Protein AF-T1J8W1-F1 (afdb_monomer)

Mean predicted aligned error: 16.43 Å

Structure (mmCIF, N/CA/C/O backbone):
data_AF-T1J8W1-F1
#
_entry.id   AF-T1J8W1-F1
#
loop_
_atom_site.group_PDB
_atom_site.id
_atom_site.type_symbol
_atom_site.label_atom_id
_atom_site.label_alt_id
_atom_site.label_comp_id
_atom_site.label_asym_id
_atom_site.label_entity_id
_atom_site.label_seq_id
_atom_site.pdbx_PDB_ins_code
_atom_site.Cartn_x
_atom_site.Cartn_y
_atom_site.Cartn_z
_atom_site.occupancy
_atom_site.B_iso_or_equiv
_atom_site.auth_seq_id
_atom_site.auth_comp_id
_atom_site.auth_asym_id
_atom_site.auth_atom_id
_atom_site.pdbx_PDB_model_num
ATOM 1 N N . MET A 1 1 ? 3.876 -59.410 18.530 1.00 36.66 1 MET A N 1
ATOM 2 C CA . MET A 1 1 ? 4.999 -59.334 19.492 1.00 36.66 1 MET A CA 1
ATOM 3 C C . MET A 1 1 ? 6.016 -58.331 18.974 1.00 36.66 1 MET A C 1
ATOM 5 O O . MET A 1 1 ? 6.408 -58.481 17.827 1.00 36.66 1 MET A O 1
ATOM 9 N N . ARG A 1 2 ? 6.456 -57.409 19.851 1.00 29.97 2 ARG A N 1
ATOM 10 C CA . ARG A 1 2 ? 7.538 -56.406 19.689 1.00 29.97 2 ARG A CA 1
ATOM 11 C C . ARG A 1 2 ? 7.189 -55.200 18.799 1.00 29.97 2 ARG A C 1
ATOM 13 O O . ARG A 1 2 ? 6.703 -55.395 17.701 1.00 29.97 2 ARG A O 1
ATOM 20 N N . ASN A 1 3 ? 7.424 -53.940 19.165 1.00 28.94 3 ASN A N 1
ATOM 21 C CA . ASN A 1 3 ? 7.905 -53.303 20.395 1.00 28.94 3 ASN A CA 1
ATOM 22 C C . ASN A 1 3 ? 7.437 -51.835 20.348 1.00 28.94 3 ASN A C 1
ATOM 24 O O . ASN A 1 3 ? 7.707 -51.140 19.373 1.00 28.94 3 ASN A O 1
ATOM 28 N N . LEU A 1 4 ? 6.759 -51.375 21.400 1.00 29.80 4 LEU A N 1
ATOM 29 C CA . LEU A 1 4 ? 6.486 -49.961 21.664 1.00 29.80 4 LEU A CA 1
ATOM 30 C C . LEU A 1 4 ? 7.772 -49.322 22.203 1.00 29.80 4 LEU A C 1
ATOM 32 O O . LEU A 1 4 ? 8.232 -49.702 23.280 1.00 29.80 4 LEU A O 1
ATOM 36 N N . VAL A 1 5 ? 8.356 -48.372 21.471 1.00 34.69 5 VAL A N 1
ATOM 37 C CA . VAL A 1 5 ? 9.423 -47.514 22.003 1.00 34.69 5 VAL A CA 1
ATOM 38 C C . VAL A 1 5 ? 8.775 -46.253 22.556 1.00 34.69 5 VAL A C 1
ATOM 40 O O . VAL A 1 5 ? 8.180 -45.454 21.841 1.00 34.69 5 VAL A O 1
ATOM 43 N N . ASN A 1 6 ? 8.866 -46.156 23.874 1.00 28.55 6 ASN A N 1
ATOM 44 C CA . ASN A 1 6 ? 8.327 -45.130 24.742 1.00 28.55 6 ASN A CA 1
ATOM 45 C C . ASN A 1 6 ? 9.389 -44.024 24.882 1.00 28.55 6 ASN A C 1
ATOM 47 O O . ASN A 1 6 ? 10.408 -44.248 25.537 1.00 28.55 6 ASN A O 1
ATOM 51 N N . THR A 1 7 ? 9.198 -42.856 24.266 1.00 33.53 7 THR A N 1
ATOM 52 C CA . THR A 1 7 ? 10.065 -41.685 24.480 1.00 33.53 7 THR A CA 1
ATOM 53 C C . THR A 1 7 ? 9.316 -40.633 25.295 1.00 33.53 7 THR A C 1
ATOM 55 O O . THR A 1 7 ? 8.312 -40.065 24.875 1.00 33.53 7 THR A O 1
ATOM 58 N N . LYS A 1 8 ? 9.797 -40.422 26.525 1.00 32.38 8 LYS A N 1
ATOM 59 C CA . LYS A 1 8 ? 9.297 -39.424 27.478 1.00 32.38 8 LYS A CA 1
ATOM 60 C C . LYS A 1 8 ? 9.484 -37.998 26.926 1.00 32.38 8 LYS A C 1
ATOM 62 O O . LYS A 1 8 ? 10.511 -37.742 26.298 1.00 32.38 8 LYS A O 1
ATOM 67 N N . PRO A 1 9 ? 8.582 -37.048 27.225 1.00 28.83 9 PRO A N 1
ATOM 68 C CA . PRO A 1 9 ? 8.818 -35.639 26.932 1.00 28.83 9 PRO A CA 1
ATOM 69 C C . PRO A 1 9 ? 9.901 -35.083 27.870 1.00 28.83 9 PRO A C 1
ATOM 71 O O . PRO A 1 9 ? 9.830 -35.237 29.091 1.00 28.83 9 PRO A O 1
ATOM 74 N N . HIS A 1 10 ? 10.921 -34.450 27.290 1.00 31.55 10 HIS A N 1
ATOM 75 C CA . HIS A 1 10 ? 11.951 -33.727 28.031 1.00 31.55 10 HIS A CA 1
ATOM 76 C C . HIS A 1 10 ? 11.330 -32.526 28.756 1.00 31.55 10 HIS A C 1
ATOM 78 O O . HIS A 1 10 ? 10.791 -31.617 28.130 1.00 31.55 10 HIS A O 1
ATOM 84 N N . ALA A 1 11 ? 11.424 -32.531 30.086 1.00 27.17 11 ALA A N 1
ATOM 85 C CA . ALA A 1 11 ? 11.094 -31.392 30.929 1.00 27.17 11 ALA A CA 1
ATOM 86 C C . ALA A 1 11 ? 12.095 -30.253 30.678 1.00 27.17 11 ALA A C 1
ATOM 88 O O . ALA A 1 11 ? 13.308 -30.444 30.787 1.00 27.17 11 ALA A O 1
ATOM 89 N N . PHE A 1 12 ? 11.581 -29.073 30.335 1.00 27.77 12 PHE A N 1
ATOM 90 C CA . PHE A 1 12 ? 12.369 -27.856 30.179 1.00 27.77 12 PHE A CA 1
ATOM 91 C C . PHE A 1 12 ? 12.666 -27.283 31.572 1.00 27.77 12 PHE A C 1
ATOM 93 O O . PHE A 1 12 ? 11.750 -26.930 32.312 1.00 27.77 12 PHE A O 1
ATOM 100 N N . VAL A 1 13 ? 13.943 -27.229 31.949 1.00 28.66 13 VAL A N 1
ATOM 101 C CA . VAL A 1 13 ? 14.412 -26.609 33.198 1.00 28.66 13 VAL A CA 1
ATOM 102 C C . VAL A 1 13 ? 14.777 -25.151 32.889 1.00 28.66 13 VAL A C 1
ATOM 104 O O . VAL A 1 13 ? 15.629 -24.941 32.021 1.00 28.66 13 VAL A O 1
ATOM 107 N N . PRO A 1 14 ? 14.193 -24.133 33.549 1.00 26.59 14 PRO A N 1
ATOM 108 C CA . PRO A 1 14 ? 14.573 -22.744 33.309 1.00 26.59 14 PRO A CA 1
ATOM 109 C C . PRO A 1 14 ? 15.970 -22.485 33.885 1.00 26.59 14 PRO A C 1
ATOM 111 O O . PRO A 1 14 ? 16.196 -22.677 35.080 1.00 26.59 14 PRO A O 1
ATOM 114 N N . ARG A 1 15 ? 16.919 -22.046 33.049 1.00 28.42 15 ARG A N 1
ATOM 115 C CA . ARG A 1 15 ? 18.191 -21.486 33.526 1.00 28.42 15 ARG A CA 1
ATOM 116 C C . ARG A 1 15 ? 17.991 -20.013 33.878 1.00 28.42 15 ARG A C 1
ATOM 118 O O . ARG A 1 15 ? 17.443 -19.243 33.098 1.00 28.42 15 ARG A O 1
ATOM 125 N N . THR A 1 16 ? 18.435 -19.676 35.079 1.00 25.89 16 THR A N 1
ATOM 126 C CA . THR A 1 16 ? 18.443 -18.362 35.723 1.00 25.89 16 THR A CA 1
ATOM 127 C C . THR A 1 16 ? 19.166 -17.296 34.896 1.00 25.89 16 THR A C 1
ATOM 129 O O . THR A 1 16 ? 20.281 -17.523 34.430 1.00 25.89 16 THR A O 1
ATOM 132 N N . LEU A 1 17 ? 18.523 -16.132 34.766 1.00 26.19 17 LEU A N 1
ATOM 133 C CA . LEU A 1 17 ? 19.050 -14.899 34.178 1.00 26.19 17 LEU A CA 1
ATOM 134 C C . LEU A 1 17 ? 20.150 -14.300 35.066 1.00 26.19 17 LEU A C 1
ATOM 136 O O . LEU A 1 17 ? 19.966 -14.179 36.277 1.00 26.19 17 LEU A O 1
ATOM 140 N N . THR A 1 18 ? 21.251 -13.858 34.459 1.00 25.80 18 THR A N 1
ATOM 141 C CA . THR A 1 18 ? 22.166 -12.873 35.057 1.00 25.80 18 THR A CA 1
ATOM 142 C C . THR A 1 18 ? 22.135 -11.589 34.221 1.00 25.80 18 THR A C 1
ATOM 144 O O . THR A 1 18 ? 22.161 -11.697 32.992 1.00 25.80 18 THR A O 1
ATOM 147 N N . PRO A 1 19 ? 22.061 -10.395 34.840 1.00 30.03 19 PRO A N 1
ATOM 148 C CA . PRO A 1 19 ? 21.800 -9.143 34.142 1.00 30.03 19 PRO A CA 1
ATOM 149 C C . PRO A 1 19 ? 23.095 -8.374 33.887 1.00 30.03 19 PRO A C 1
ATOM 151 O O . PRO A 1 19 ? 23.735 -7.956 34.843 1.00 30.03 19 PRO A O 1
ATOM 154 N N . GLU A 1 20 ? 23.439 -8.089 32.631 1.00 26.89 20 GLU A N 1
ATOM 155 C CA . GLU A 1 20 ? 24.350 -6.978 32.333 1.00 26.89 20 GLU A CA 1
ATOM 156 C C . GLU A 1 20 ? 23.841 -6.173 31.132 1.00 26.89 20 GLU A C 1
ATOM 158 O O . GLU A 1 20 ? 23.949 -6.558 29.971 1.00 26.89 20 GLU A O 1
ATOM 163 N N . HIS A 1 21 ? 23.235 -5.036 31.476 1.00 28.97 21 HIS A N 1
ATOM 164 C CA . HIS A 1 21 ? 22.908 -3.920 30.600 1.00 28.97 21 HIS A CA 1
ATOM 165 C C . HIS A 1 21 ? 24.171 -3.323 29.964 1.00 28.97 21 HIS A C 1
ATOM 167 O O . HIS A 1 21 ? 25.137 -3.037 30.672 1.00 28.97 21 HIS A O 1
ATOM 173 N N . LYS A 1 22 ? 24.074 -2.936 28.686 1.00 26.78 22 LYS A N 1
ATOM 174 C CA . LYS A 1 22 ? 24.192 -1.520 28.293 1.00 26.78 22 LYS A CA 1
ATOM 175 C C . LYS A 1 22 ? 23.641 -1.280 26.885 1.00 26.78 22 LYS A C 1
ATOM 177 O O . LYS A 1 22 ? 24.090 -1.851 25.901 1.00 26.78 22 LYS A O 1
ATOM 182 N N . THR A 1 23 ? 22.633 -0.423 26.888 1.00 28.72 23 THR A N 1
ATOM 183 C CA . THR A 1 23 ? 21.843 0.187 25.821 1.00 28.72 23 THR A CA 1
ATOM 184 C C . THR A 1 23 ? 22.668 1.113 24.931 1.00 28.72 23 THR A C 1
ATOM 186 O O . THR A 1 23 ? 23.507 1.853 25.445 1.00 28.72 23 THR A O 1
ATOM 189 N N . PHE A 1 24 ? 22.349 1.152 23.638 1.00 27.45 24 PHE A N 1
ATOM 190 C CA . PHE A 1 24 ? 22.514 2.339 22.797 1.00 27.45 24 PHE A CA 1
ATOM 191 C C . PHE A 1 24 ? 21.341 2.389 21.812 1.00 27.45 24 PHE A C 1
ATOM 193 O O . PHE A 1 24 ? 21.288 1.613 20.861 1.00 27.45 24 PHE A O 1
ATOM 200 N N . ASP A 1 25 ? 20.387 3.266 22.125 1.00 29.77 25 ASP A N 1
ATOM 201 C CA . ASP A 1 25 ? 19.218 3.607 21.318 1.00 29.77 25 ASP A CA 1
ATOM 202 C C . ASP A 1 25 ? 19.601 4.557 20.181 1.00 29.77 25 ASP A C 1
ATOM 204 O O . ASP A 1 25 ? 20.289 5.555 20.411 1.00 29.77 25 ASP A O 1
ATOM 208 N N . SER A 1 26 ? 19.074 4.282 18.987 1.00 27.48 26 SER A N 1
ATOM 209 C CA . SER A 1 26 ? 18.548 5.312 18.082 1.00 27.48 26 SER A CA 1
ATOM 210 C C . SER A 1 26 ? 17.730 4.659 16.962 1.00 27.48 26 SER A C 1
ATOM 212 O O . SER A 1 26 ? 18.279 4.274 15.931 1.00 27.48 26 SER A O 1
ATOM 214 N N . ASP A 1 27 ? 16.443 4.442 17.227 1.00 28.48 27 ASP A N 1
ATOM 215 C CA . ASP A 1 27 ? 15.318 4.975 16.443 1.00 28.48 27 ASP A CA 1
ATOM 216 C C . ASP A 1 27 ? 14.014 4.448 17.074 1.00 28.48 27 ASP A C 1
ATOM 218 O O . ASP A 1 27 ? 13.716 3.254 17.052 1.00 28.48 27 ASP A O 1
ATOM 222 N N . ASP A 1 28 ? 13.287 5.369 17.711 1.00 35.91 28 ASP A N 1
ATOM 223 C CA . ASP A 1 28 ? 12.087 5.171 18.527 1.00 35.91 28 ASP A CA 1
ATOM 224 C C . ASP A 1 28 ? 10.898 4.580 17.736 1.00 35.91 28 ASP A C 1
ATOM 226 O O . ASP A 1 28 ? 9.990 5.296 17.308 1.00 35.91 28 ASP A O 1
ATOM 230 N N . GLU A 1 29 ? 10.846 3.257 17.593 1.00 39.75 29 GLU A N 1
ATOM 231 C CA . GLU A 1 29 ? 9.569 2.539 17.568 1.00 39.75 29 GLU A CA 1
ATOM 232 C C . GLU A 1 29 ? 9.338 1.977 18.973 1.00 39.75 29 GLU A C 1
ATOM 234 O O . GLU A 1 29 ? 10.030 1.056 19.410 1.00 39.75 29 GLU A O 1
ATOM 239 N N . GLU A 1 30 ? 8.389 2.584 19.698 1.00 42.81 30 GLU A N 1
ATOM 240 C CA . GLU A 1 30 ? 7.902 2.127 21.003 1.00 42.81 30 GLU A CA 1
ATOM 241 C C . GLU A 1 30 ? 7.808 0.589 20.991 1.00 42.81 30 GLU A C 1
ATOM 243 O O . GLU A 1 30 ? 7.299 0.012 20.031 1.00 42.81 30 GLU A O 1
ATOM 248 N N . GLN A 1 31 ? 8.321 -0.099 22.017 1.00 49.62 31 GLN A N 1
ATOM 249 C CA . GLN A 1 31 ? 8.143 -1.546 22.209 1.00 49.62 31 GLN A CA 1
ATOM 250 C C . GLN A 1 31 ? 6.941 -1.790 23.137 1.00 49.62 31 GLN A C 1
ATOM 252 O O . GLN A 1 31 ? 6.715 -1.038 24.085 1.00 49.62 31 GLN A O 1
ATOM 257 N N . GLU A 1 32 ? 6.104 -2.792 22.826 1.00 58.56 32 GLU A N 1
ATOM 258 C CA . GLU A 1 32 ? 4.903 -3.103 23.616 1.00 58.56 32 GLU A CA 1
ATOM 259 C C . GLU A 1 32 ? 5.338 -3.558 25.020 1.00 58.56 32 GLU A C 1
ATOM 261 O O . GLU A 1 32 ? 5.939 -4.622 25.162 1.00 58.56 32 GLU A O 1
ATOM 266 N N . ASP A 1 33 ? 5.004 -2.788 26.057 1.00 66.12 33 ASP A N 1
ATOM 267 C CA . ASP A 1 33 ? 5.295 -3.169 27.439 1.00 66.12 33 ASP A CA 1
ATOM 268 C C . ASP A 1 33 ? 4.521 -4.443 27.833 1.00 66.12 33 ASP A C 1
ATOM 270 O O . ASP A 1 33 ? 3.283 -4.478 27.861 1.00 66.12 33 ASP A O 1
ATOM 274 N N . GLN A 1 34 ? 5.270 -5.509 28.125 1.00 70.31 34 GLN A N 1
ATOM 275 C CA . GLN A 1 34 ? 4.737 -6.819 28.492 1.00 70.31 34 GLN A CA 1
ATOM 276 C C . GLN A 1 34 ? 3.976 -6.785 29.825 1.00 70.31 34 GLN A C 1
ATOM 278 O O . GLN A 1 34 ? 3.026 -7.551 29.996 1.00 70.31 34 GLN A O 1
ATOM 283 N N . GLU A 1 35 ? 4.329 -5.877 30.737 1.00 72.88 35 GLU A N 1
ATOM 284 C CA . GLU A 1 35 ? 3.691 -5.756 32.055 1.00 72.88 35 GLU A CA 1
ATOM 285 C C . GLU A 1 35 ? 2.253 -5.230 31.956 1.00 72.88 35 GLU A C 1
ATOM 287 O O . GLU A 1 35 ? 1.386 -5.548 32.776 1.00 72.88 35 GLU A O 1
ATOM 292 N N . SER A 1 36 ? 1.952 -4.503 30.880 1.00 77.81 36 SER A N 1
ATOM 293 C CA . SER A 1 36 ? 0.629 -3.945 30.619 1.00 77.81 36 SER A CA 1
ATOM 294 C C . SER A 1 36 ? -0.417 -4.989 30.159 1.00 77.81 36 SER A C 1
ATOM 296 O O . SER A 1 36 ? -1.598 -4.657 29.998 1.00 77.81 36 SER A O 1
ATOM 298 N N . TYR A 1 37 ? -0.028 -6.252 29.942 1.00 82.44 37 TYR A N 1
ATOM 299 C CA . TYR A 1 37 ? -0.915 -7.371 29.580 1.00 82.44 37 TYR A CA 1
ATOM 300 C C . TYR A 1 37 ? -1.367 -8.190 30.797 1.00 82.44 37 TYR A C 1
ATOM 302 O O . TYR A 1 37 ? -1.221 -9.411 30.841 1.00 82.44 37 TYR A O 1
ATOM 310 N N . CYS A 1 38 ? -1.955 -7.528 31.780 1.00 86.50 38 CYS A N 1
ATOM 311 C CA . CYS A 1 38 ? -2.452 -8.152 33.002 1.00 86.50 38 CYS A CA 1
ATOM 312 C C . CYS A 1 38 ? -3.968 -7.968 33.153 1.00 86.50 38 CYS A C 1
ATOM 314 O O . CYS A 1 38 ? -4.622 -7.346 32.310 1.00 86.50 38 CYS A O 1
ATOM 316 N N . LYS A 1 39 ? -4.541 -8.517 34.232 1.00 86.62 39 LYS A N 1
ATOM 317 C CA . LYS A 1 39 ? -5.927 -8.233 34.622 1.00 86.62 39 LYS A CA 1
ATOM 318 C C . LYS A 1 39 ? -6.137 -6.716 34.707 1.00 86.62 39 LYS A C 1
ATOM 320 O O . LYS A 1 39 ? -5.279 -6.014 35.224 1.00 86.62 39 LYS A O 1
ATOM 325 N N . ASP A 1 40 ? -7.259 -6.240 34.172 1.00 87.00 40 ASP A N 1
ATOM 326 C CA . ASP A 1 40 ? -7.609 -4.815 34.033 1.00 87.00 40 ASP A CA 1
ATOM 327 C C . ASP A 1 40 ? -6.737 -4.040 33.011 1.00 87.00 40 ASP A C 1
ATOM 329 O O . ASP A 1 40 ? -6.989 -2.874 32.709 1.00 87.00 40 ASP A O 1
ATOM 333 N N . GLY A 1 41 ? -5.751 -4.703 32.401 1.00 86.12 41 GLY A N 1
ATOM 334 C CA . GLY A 1 41 ? -4.864 -4.163 31.377 1.00 86.12 41 GLY A CA 1
ATOM 335 C C . GLY A 1 41 ? -5.346 -4.412 29.946 1.00 86.12 41 GLY A C 1
ATOM 336 O O . GLY A 1 41 ? -6.535 -4.387 29.622 1.00 86.12 41 GLY A O 1
ATOM 337 N N . TYR A 1 42 ? -4.395 -4.607 29.035 1.00 85.81 42 TYR A N 1
ATOM 338 C CA . TYR A 1 42 ? -4.678 -4.790 27.615 1.00 85.81 42 TYR A CA 1
ATOM 339 C C . TYR A 1 42 ? -5.121 -6.215 27.249 1.00 85.81 42 TYR A C 1
ATOM 341 O O . TYR A 1 42 ? -4.618 -7.191 27.794 1.00 85.81 42 TYR A O 1
ATOM 349 N N . HIS A 1 43 ? -5.966 -6.347 26.221 1.00 86.69 43 HIS A N 1
ATOM 350 C CA . HIS A 1 43 ? -6.279 -7.642 25.605 1.00 86.69 43 HIS A CA 1
ATOM 351 C C . HIS A 1 43 ? -5.152 -8.112 24.659 1.00 86.69 43 HIS A C 1
ATOM 353 O O . HIS A 1 43 ? -4.719 -7.315 23.817 1.00 86.69 43 HIS A O 1
ATOM 359 N N . PRO A 1 44 ? -4.680 -9.371 24.737 1.00 84.75 44 PRO A N 1
ATOM 360 C CA . PRO A 1 44 ? -3.773 -9.934 23.739 1.00 84.75 44 PRO A CA 1
ATOM 361 C C . PRO A 1 44 ? -4.506 -10.177 22.417 1.00 84.75 44 PRO A C 1
ATOM 363 O O . PRO A 1 44 ? -5.518 -10.857 22.390 1.00 84.75 44 PRO A O 1
ATOM 366 N N . VAL A 1 45 ? -3.986 -9.624 21.319 1.00 79.62 45 VAL A N 1
ATOM 367 C CA . VAL A 1 45 ? -4.590 -9.738 19.979 1.00 79.62 45 VAL A CA 1
ATOM 368 C C . VAL A 1 45 ? -3.631 -10.451 19.041 1.00 79.62 45 VAL A C 1
ATOM 370 O O . VAL A 1 45 ? -2.463 -10.049 18.942 1.00 79.62 45 VAL A O 1
ATOM 373 N N . GLN A 1 46 ? -4.134 -11.447 18.312 1.00 78.12 46 GLN A N 1
ATOM 374 C CA . GLN A 1 46 ? -3.374 -12.166 17.292 1.00 78.12 46 GLN A CA 1
ATOM 375 C C . GLN A 1 46 ? -3.810 -11.765 15.878 1.00 78.12 46 GLN A C 1
ATOM 377 O O . GLN A 1 46 ? -4.989 -11.566 15.591 1.00 78.12 46 GLN A O 1
ATOM 382 N N . ILE A 1 47 ? -2.840 -11.637 14.970 1.00 74.00 47 ILE A N 1
ATOM 383 C CA . ILE A 1 47 ? -3.132 -11.469 13.541 1.00 74.00 47 ILE A CA 1
ATOM 384 C C . ILE A 1 47 ? -3.768 -12.770 13.033 1.00 74.00 47 ILE A C 1
ATOM 386 O O . ILE A 1 47 ? -3.280 -13.851 13.348 1.00 74.00 47 ILE A O 1
ATOM 390 N N . GLY A 1 48 ? -4.853 -12.658 12.268 1.00 64.38 48 GLY A N 1
ATOM 391 C CA . GLY A 1 48 ? -5.662 -13.781 11.787 1.00 64.38 48 GLY A CA 1
ATOM 392 C C . GLY A 1 48 ? -6.893 -14.096 12.648 1.00 64.38 48 GLY A C 1
ATOM 393 O O . GLY A 1 48 ? -7.753 -14.859 12.217 1.00 64.38 48 GLY A O 1
ATOM 394 N N . GLU A 1 49 ? -7.021 -13.498 13.835 1.00 80.69 49 GLU A N 1
ATOM 395 C CA . GLU A 1 49 ? -8.173 -13.695 14.722 1.00 80.69 49 GLU A CA 1
ATOM 396 C C . GLU A 1 49 ? -9.447 -13.029 14.173 1.00 80.69 49 GLU A C 1
ATOM 398 O O . GLU A 1 49 ? -9.381 -11.982 13.527 1.00 80.69 49 GLU A O 1
ATOM 403 N N . ILE A 1 50 ? -10.624 -13.611 14.434 1.00 79.81 50 ILE A N 1
ATOM 404 C CA . ILE A 1 50 ? -11.920 -13.062 14.007 1.00 79.81 50 ILE A CA 1
ATOM 405 C C . ILE A 1 50 ? -12.722 -12.614 15.231 1.00 79.81 50 ILE A C 1
ATOM 407 O O . ILE A 1 50 ? -13.207 -13.439 16.003 1.00 79.81 50 ILE A O 1
ATOM 411 N N . PHE A 1 51 ? -12.960 -11.307 15.355 1.00 84.00 51 PHE A N 1
ATOM 412 C CA . PHE A 1 51 ? -13.840 -10.747 16.381 1.00 84.00 51 PHE A CA 1
ATOM 413 C C . PHE A 1 51 ? -15.275 -10.552 15.890 1.00 84.00 51 PHE A C 1
ATOM 415 O O . PHE A 1 51 ? -15.527 -10.269 14.715 1.00 84.00 51 PHE A O 1
ATOM 422 N N . ASN A 1 52 ? -16.231 -10.683 16.816 1.00 85.75 52 ASN A N 1
ATOM 423 C CA . ASN A 1 52 ? -17.669 -10.504 16.577 1.00 85.75 52 ASN A CA 1
ATOM 424 C C . ASN A 1 52 ? -18.188 -11.265 15.335 1.00 85.75 52 ASN A C 1
ATOM 426 O O . ASN A 1 52 ? -19.047 -10.768 14.612 1.00 85.75 52 ASN A O 1
ATOM 430 N N . GLN A 1 53 ? -17.590 -12.430 15.035 1.00 84.19 53 GLN A N 1
ATOM 431 C CA . GLN A 1 53 ? -17.884 -13.275 13.863 1.00 84.19 53 GLN A CA 1
ATOM 432 C C . GLN A 1 53 ? -17.778 -12.562 12.498 1.00 84.19 53 GLN A C 1
ATOM 434 O O . GLN A 1 53 ? -18.292 -13.050 11.495 1.00 84.19 53 GLN A O 1
ATOM 439 N N . LYS A 1 54 ? -17.126 -11.396 12.444 1.00 79.12 54 LYS A N 1
ATOM 440 C CA . LYS A 1 54 ? -17.172 -10.497 11.280 1.00 79.12 54 LYS A CA 1
ATOM 441 C C . LYS A 1 54 ? -15.844 -9.814 10.977 1.00 79.12 54 LYS A C 1
ATOM 443 O O . LYS A 1 54 ? -15.589 -9.436 9.836 1.00 79.12 54 LYS A O 1
ATOM 448 N N . TYR A 1 55 ? -15.011 -9.607 11.988 1.00 77.38 55 TYR A N 1
ATOM 449 C CA . TYR A 1 55 ? -13.888 -8.688 11.929 1.00 77.38 55 TYR A CA 1
ATOM 450 C C . TYR A 1 55 ? -12.564 -9.442 12.040 1.00 77.38 55 TYR A C 1
ATOM 452 O O . TYR A 1 55 ? -12.098 -9.717 13.141 1.00 77.38 55 TYR A O 1
ATOM 460 N N . LEU A 1 56 ? -11.968 -9.763 10.888 1.00 71.88 56 LEU A N 1
ATOM 461 C CA . LEU A 1 56 ? -10.642 -10.376 10.791 1.00 71.88 56 LEU A CA 1
ATOM 462 C C . LEU A 1 56 ? -9.547 -9.358 11.130 1.00 71.88 56 LEU A C 1
ATOM 464 O O . LEU A 1 56 ? -9.434 -8.337 10.449 1.00 71.88 56 LEU A O 1
ATOM 468 N N . ILE A 1 57 ? -8.723 -9.657 12.131 1.00 69.94 57 ILE A N 1
ATOM 469 C CA . ILE A 1 57 ? -7.530 -8.887 12.473 1.00 69.94 57 ILE A CA 1
ATOM 470 C C . ILE A 1 57 ? -6.458 -9.133 11.420 1.00 69.94 57 ILE A C 1
ATOM 472 O O . ILE A 1 57 ? -5.882 -10.215 11.350 1.00 69.94 57 I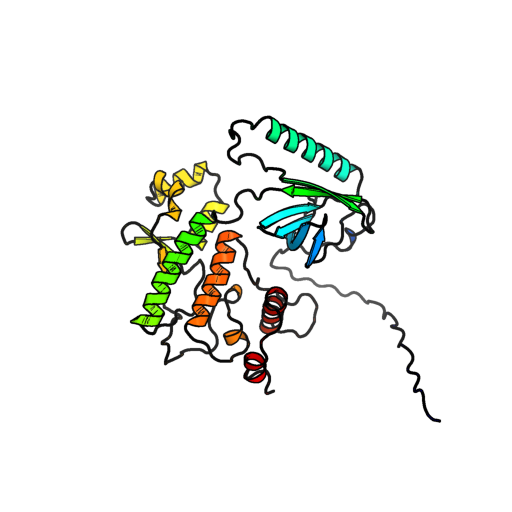LE A O 1
ATOM 476 N N . ILE A 1 58 ? -6.138 -8.109 10.633 1.00 57.97 58 ILE A N 1
ATOM 477 C CA . ILE A 1 58 ? -5.071 -8.201 9.628 1.00 57.97 58 ILE A CA 1
ATOM 478 C C . ILE A 1 58 ? -3.757 -7.580 10.112 1.00 57.97 58 ILE A C 1
ATOM 480 O O . ILE A 1 58 ? -2.691 -7.959 9.634 1.00 57.97 58 ILE A O 1
ATOM 484 N N . ARG A 1 59 ? -3.805 -6.634 11.065 1.00 59.84 59 ARG A N 1
ATOM 485 C CA . ARG A 1 59 ? -2.614 -5.921 11.564 1.00 59.84 59 ARG A CA 1
ATOM 486 C C . ARG A 1 59 ? -2.884 -5.148 12.864 1.00 59.84 59 ARG A C 1
ATOM 488 O O . ARG A 1 59 ? -4.011 -4.726 13.100 1.00 59.84 59 ARG A O 1
ATOM 495 N N . LYS A 1 60 ? -1.840 -4.890 13.664 1.00 64.81 60 LYS A N 1
ATOM 496 C CA . LYS A 1 60 ? -1.831 -3.927 14.787 1.00 64.81 60 LYS A CA 1
ATOM 497 C C . LYS A 1 60 ? -1.302 -2.552 14.328 1.00 64.81 60 LYS A C 1
ATOM 499 O O . LYS A 1 60 ? -0.319 -2.502 13.591 1.00 64.81 60 LYS A O 1
ATOM 504 N N . LEU A 1 61 ? -1.952 -1.459 14.736 1.00 60.31 61 LEU A N 1
ATOM 505 C CA . LEU A 1 61 ? -1.687 -0.086 14.271 1.00 60.31 61 LEU A CA 1
ATOM 506 C C . LEU A 1 61 ? -0.987 0.823 15.304 1.00 60.31 61 LEU A C 1
ATOM 508 O O . LEU A 1 61 ? -0.406 1.816 14.888 1.00 60.31 61 LEU A O 1
ATOM 512 N N . GLY A 1 62 ? -1.040 0.516 16.608 1.00 59.22 62 GLY A N 1
ATOM 513 C CA . GLY A 1 62 ? -0.359 1.284 17.669 1.00 59.22 62 GLY A CA 1
ATOM 514 C C . GLY A 1 62 ? -0.928 1.055 19.082 1.00 59.22 62 GLY A C 1
ATOM 515 O O . GLY A 1 62 ? -1.988 0.429 19.229 1.00 59.22 62 GLY A O 1
ATOM 516 N N . TRP A 1 63 ? -0.224 1.562 20.104 1.00 55.91 63 TRP A N 1
ATOM 517 C CA . TRP A 1 63 ? -0.594 1.593 21.533 1.00 55.91 63 TRP A CA 1
ATOM 518 C C . TRP A 1 63 ? -0.084 2.898 22.177 1.00 55.91 63 TRP A C 1
ATOM 520 O O . TRP A 1 63 ? 0.803 3.527 21.622 1.00 55.91 63 TRP A O 1
ATOM 530 N N . GLY A 1 64 ? -0.647 3.359 23.300 1.00 39.69 64 GLY A N 1
ATOM 531 C CA . GLY A 1 64 ? -0.139 4.566 23.973 1.00 39.69 64 GLY A CA 1
ATOM 532 C C . GLY A 1 64 ? -0.739 4.821 25.360 1.00 39.69 64 GLY A C 1
ATOM 533 O O . GLY A 1 64 ? -1.741 4.218 25.744 1.00 39.69 64 GLY A O 1
ATOM 534 N N . GLY A 1 65 ? -0.108 5.715 26.133 1.00 33.16 65 GLY A N 1
ATOM 535 C CA . GLY A 1 65 ? -0.319 5.920 27.582 1.00 33.16 65 GLY A CA 1
ATOM 536 C C . GLY A 1 65 ? -1.729 6.325 28.043 1.00 33.16 65 GLY A C 1
ATOM 537 O O . GLY A 1 65 ? -2.024 6.245 29.231 1.00 33.16 65 GLY A O 1
ATOM 538 N N . PHE A 1 66 ? -2.619 6.681 27.113 1.00 38.44 66 PHE A N 1
ATOM 539 C CA . PHE A 1 66 ? -4.047 6.935 27.355 1.00 38.44 66 PHE A CA 1
ATOM 540 C C . PHE A 1 66 ? -4.952 6.218 26.330 1.00 38.44 66 PHE A C 1
ATOM 542 O O . PHE A 1 66 ? -6.138 6.527 26.218 1.00 38.44 66 PHE A O 1
ATOM 549 N N . SER A 1 67 ? -4.403 5.304 25.520 1.00 44.12 67 SER A N 1
ATOM 550 C CA . SER A 1 67 ? -5.010 4.865 24.262 1.00 44.12 67 SER A CA 1
ATOM 551 C C . SER A 1 67 ? -4.996 3.345 24.068 1.00 44.12 67 SER A C 1
ATOM 553 O O . SER A 1 67 ? -3.982 2.681 23.877 1.00 44.12 67 SER A O 1
ATOM 555 N N . ASN A 1 68 ? -6.217 2.822 24.074 1.00 50.06 68 ASN A N 1
ATOM 556 C CA . ASN A 1 68 ? -6.691 1.537 23.563 1.00 50.06 68 ASN A CA 1
ATOM 557 C C . ASN A 1 68 ? -5.918 1.019 22.335 1.00 50.06 68 ASN A C 1
ATOM 559 O O . ASN A 1 68 ? -5.572 1.793 21.441 1.00 50.06 68 ASN A O 1
ATOM 563 N N . ARG A 1 69 ? -5.740 -0.305 22.237 1.00 56.16 69 ARG A N 1
ATOM 564 C CA . ARG A 1 69 ? -5.101 -0.937 21.070 1.00 56.16 69 ARG A CA 1
ATOM 565 C C . ARG A 1 69 ? -5.912 -0.696 19.819 1.00 56.16 69 ARG A C 1
ATOM 567 O O . ARG A 1 69 ? -7.118 -0.923 19.832 1.00 56.16 69 ARG A O 1
ATOM 574 N N . LEU A 1 70 ? -5.246 -0.350 18.726 1.00 54.88 70 LEU A N 1
ATOM 575 C CA . LEU A 1 70 ? -5.887 -0.244 17.425 1.00 54.88 70 LEU A CA 1
ATOM 576 C C . LEU A 1 70 ? -5.451 -1.414 16.534 1.00 54.88 70 LEU A C 1
ATOM 578 O O . LEU A 1 70 ? -4.261 -1.599 16.288 1.00 54.88 70 LEU A O 1
ATOM 582 N N . ALA A 1 71 ? -6.401 -2.207 16.049 1.00 55.31 71 ALA A N 1
ATOM 583 C CA . ALA A 1 71 ? -6.175 -3.237 15.040 1.00 55.31 71 ALA A CA 1
ATOM 584 C C . ALA A 1 71 ? -6.882 -2.861 13.737 1.00 55.31 71 ALA A C 1
ATOM 586 O O . ALA A 1 71 ? -7.925 -2.219 13.754 1.00 55.31 71 ALA A O 1
ATOM 587 N N . LEU A 1 72 ? -6.325 -3.236 12.594 1.00 53.03 72 LEU A N 1
ATOM 588 C CA . LEU A 1 72 ? -6.976 -3.041 11.309 1.00 53.03 72 LEU A CA 1
ATOM 589 C C . LEU A 1 72 ? -7.808 -4.278 10.988 1.00 53.03 72 LEU A C 1
ATOM 591 O O . LEU A 1 72 ? -7.330 -5.409 11.099 1.00 53.03 72 LEU A O 1
ATOM 595 N N . LEU A 1 73 ? -9.051 -4.034 10.596 1.00 55.66 73 LEU A N 1
ATOM 596 C CA . LEU A 1 73 ? -9.975 -5.039 10.103 1.00 55.66 73 LEU A CA 1
ATOM 597 C C . LEU A 1 73 ? -10.023 -4.967 8.578 1.00 55.66 73 LEU A C 1
ATOM 599 O O . LEU A 1 73 ? -9.644 -3.948 7.994 1.00 55.66 73 LEU A O 1
ATOM 603 N N . GLY A 1 74 ? -10.541 -6.003 7.917 1.00 52.59 74 GLY A N 1
ATOM 604 C CA . GLY A 1 74 ? -10.896 -5.906 6.497 1.00 52.59 74 GLY A CA 1
ATOM 605 C C . GLY A 1 74 ? -11.745 -4.656 6.170 1.00 52.59 74 GLY A C 1
ATOM 606 O O . GLY A 1 74 ? -12.188 -3.904 7.041 1.00 52.59 74 GLY A O 1
ATOM 607 N N . PRO A 1 75 ? -12.086 -4.459 4.896 1.00 48.34 75 PRO A N 1
ATOM 608 C CA . PRO A 1 75 ? -11.801 -3.202 4.164 1.00 48.34 75 PRO A CA 1
ATOM 609 C C . PRO A 1 75 ? -11.367 -1.986 5.028 1.00 48.34 75 PRO A C 1
ATOM 611 O O . PRO A 1 75 ? -12.048 -0.962 5.056 1.00 48.34 75 PRO A O 1
ATOM 614 N N . LEU A 1 76 ? -10.214 -2.101 5.701 1.00 58.72 76 LEU A N 1
ATOM 615 C CA . LEU A 1 76 ? -9.473 -1.019 6.363 1.00 58.72 76 LEU A CA 1
ATOM 616 C C . LEU A 1 76 ? -10.228 -0.267 7.474 1.00 58.72 76 LEU A C 1
ATOM 618 O O . LEU A 1 76 ? -10.145 0.956 7.573 1.00 58.72 76 LEU A O 1
ATOM 622 N N . ARG A 1 77 ? -10.966 -0.978 8.333 1.00 69.81 77 ARG A N 1
ATOM 623 C CA . ARG A 1 77 ? -11.666 -0.355 9.474 1.00 69.81 77 ARG A CA 1
ATOM 624 C C . ARG A 1 77 ? -10.824 -0.455 10.747 1.00 69.81 77 ARG A C 1
ATOM 626 O O . ARG A 1 77 ? -10.549 -1.578 11.172 1.00 69.81 77 ARG A O 1
ATOM 633 N N . PRO A 1 78 ? -10.425 0.664 11.376 1.00 73.81 78 PRO A N 1
ATOM 634 C CA . PRO A 1 78 ? -9.741 0.610 12.659 1.00 73.81 78 PRO A CA 1
ATOM 635 C C . PRO A 1 78 ? -10.655 0.075 13.773 1.00 73.81 78 PRO A C 1
ATOM 637 O O . PRO A 1 78 ? -11.781 0.540 13.945 1.00 73.81 78 PRO A O 1
ATOM 640 N N . LEU A 1 79 ? -10.156 -0.886 14.543 1.00 81.44 79 LEU A N 1
ATOM 641 C CA . LEU A 1 79 ? -10.775 -1.490 15.719 1.00 81.44 79 LEU A CA 1
ATOM 642 C C . LEU A 1 79 ? -10.021 -1.054 16.969 1.00 81.44 79 LEU A C 1
ATOM 644 O O . LEU A 1 79 ? -8.900 -1.500 17.193 1.00 81.44 79 LEU A O 1
ATOM 648 N N . LYS A 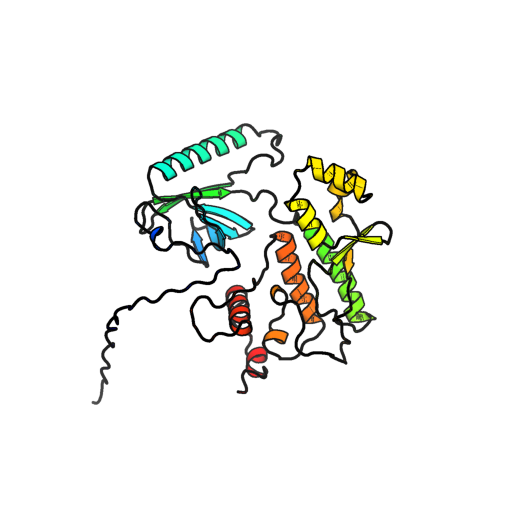1 80 ? -10.637 -0.200 17.781 1.00 84.44 80 LYS A N 1
ATOM 649 C CA . LYS A 1 80 ? -10.100 0.280 19.058 1.00 84.44 80 LYS A CA 1
ATOM 650 C C . LYS A 1 80 ? -10.565 -0.660 20.180 1.00 84.44 80 LYS A C 1
ATOM 652 O O . LYS A 1 80 ? -11.763 -0.719 20.444 1.00 84.44 80 LYS A O 1
ATOM 657 N N . ILE A 1 81 ? -9.644 -1.380 20.823 1.00 87.50 81 ILE A N 1
ATOM 658 C CA . ILE A 1 81 ? -9.887 -2.329 21.925 1.00 87.50 81 ILE A CA 1
ATOM 659 C C . ILE A 1 81 ? -9.414 -1.707 23.235 1.00 87.50 81 ILE A C 1
ATOM 661 O O . ILE A 1 81 ? -8.224 -1.438 23.428 1.00 87.50 81 ILE A O 1
ATOM 665 N N . VAL A 1 82 ? -10.368 -1.458 24.122 1.00 88.69 82 VAL A N 1
ATOM 666 C CA . VAL A 1 82 ? -10.173 -0.734 25.378 1.00 88.69 82 VAL A CA 1
ATOM 667 C C . VAL A 1 82 ? -9.590 -1.651 26.449 1.00 88.69 82 VAL A C 1
ATOM 669 O O . VAL A 1 82 ? -9.873 -2.850 26.459 1.00 88.69 82 VAL A O 1
ATOM 672 N N . LYS A 1 83 ? -8.761 -1.110 27.350 1.00 89.81 83 LYS A N 1
ATOM 673 C CA . LYS A 1 83 ? -8.338 -1.840 28.557 1.00 89.81 83 LYS A CA 1
ATOM 674 C C . LYS A 1 83 ? -9.557 -2.279 29.374 1.00 89.81 83 LYS A C 1
ATOM 676 O O . LYS A 1 83 ? -10.612 -1.653 29.310 1.00 89.81 83 LYS A O 1
ATOM 681 N N . SER A 1 84 ? -9.427 -3.373 30.111 1.00 91.50 84 SER A N 1
ATOM 682 C CA . SER A 1 84 ? -10.540 -3.927 30.893 1.00 91.50 84 SER A CA 1
ATOM 683 C C . SER A 1 84 ? -10.786 -3.197 32.216 1.00 91.50 84 SER A C 1
ATOM 685 O O . SER A 1 84 ? -11.824 -3.429 32.834 1.00 91.50 84 SER A O 1
ATOM 687 N N . ALA A 1 85 ? -9.891 -2.297 32.638 1.00 90.62 85 ALA A N 1
ATOM 688 C CA . ALA A 1 85 ? -10.093 -1.477 33.826 1.00 90.62 85 ALA A CA 1
ATOM 689 C C . ALA A 1 85 ? -11.418 -0.698 33.776 1.00 90.62 85 ALA A C 1
ATOM 691 O O . ALA A 1 85 ? -11.874 -0.219 32.731 1.00 90.62 85 ALA A O 1
ATOM 692 N N . GLU A 1 86 ? -12.038 -0.542 34.946 1.00 90.50 86 GLU A N 1
ATOM 693 C CA . GLU A 1 86 ? -13.358 0.077 35.082 1.00 90.50 86 GLU A CA 1
ATOM 694 C C . GLU A 1 86 ? -13.369 1.540 34.609 1.00 90.50 86 GLU A C 1
ATOM 696 O O . GLU A 1 86 ? -14.314 1.986 33.952 1.00 90.50 86 GLU A O 1
ATOM 701 N N . CYS A 1 87 ? -12.300 2.291 34.894 1.00 87.50 87 CYS A N 1
ATOM 702 C CA . CYS A 1 87 ? -12.165 3.681 34.465 1.00 87.50 87 CYS A CA 1
ATOM 703 C C . CYS A 1 87 ? -12.118 3.811 32.933 1.00 87.50 87 CYS A C 1
ATOM 705 O O . CYS A 1 87 ? -12.845 4.640 32.380 1.00 87.50 87 CYS A O 1
ATOM 707 N N . ASP A 1 88 ? -11.336 2.963 32.261 1.00 87.81 88 ASP A N 1
ATOM 708 C CA . ASP A 1 88 ? -11.215 2.913 30.802 1.00 87.81 88 ASP A CA 1
ATOM 709 C C . ASP A 1 88 ? -12.526 2.464 30.150 1.00 87.81 88 ASP A C 1
ATOM 711 O O . ASP A 1 88 ? -13.002 3.082 29.196 1.00 87.81 88 ASP A O 1
ATOM 715 N N . THR A 1 89 ? -13.168 1.440 30.716 1.00 89.56 89 THR A N 1
ATOM 716 C CA . THR A 1 89 ? -14.475 0.947 30.263 1.00 89.56 89 THR A CA 1
ATOM 717 C C . THR A 1 89 ? -15.534 2.047 30.333 1.00 89.56 89 THR A C 1
ATOM 719 O O . THR A 1 89 ? -16.254 2.284 29.360 1.00 89.56 89 THR A O 1
ATOM 722 N N . ARG A 1 90 ? -15.609 2.778 31.452 1.00 90.44 90 ARG A N 1
ATOM 723 C CA . ARG A 1 90 ? -16.547 3.898 31.617 1.00 90.44 90 ARG A CA 1
ATOM 724 C C . ARG A 1 90 ? -16.257 5.034 30.635 1.00 90.44 90 ARG A C 1
ATOM 726 O O . ARG A 1 90 ? -17.190 5.586 30.053 1.00 90.44 90 ARG A O 1
ATOM 733 N N . ALA A 1 91 ? -14.984 5.371 30.427 1.00 85.62 91 ALA A N 1
ATOM 734 C CA . ALA A 1 91 ? -14.584 6.387 29.457 1.00 85.62 91 ALA A CA 1
ATOM 735 C C . ALA A 1 91 ? -14.970 5.988 28.022 1.00 85.62 91 ALA A C 1
ATOM 737 O O . ALA A 1 91 ? -15.531 6.800 27.286 1.00 85.62 91 ALA A O 1
ATOM 738 N N . ALA A 1 92 ? -14.758 4.725 27.649 1.00 88.00 92 ALA A N 1
ATOM 739 C CA . ALA A 1 92 ? -15.112 4.199 26.335 1.00 88.00 92 ALA A CA 1
ATOM 740 C C . ALA A 1 92 ? -16.624 4.186 26.083 1.00 88.00 92 ALA A C 1
ATOM 742 O O . ALA A 1 92 ? -17.072 4.542 24.995 1.00 88.00 92 ALA A O 1
ATOM 743 N N . LEU A 1 93 ? -17.431 3.822 27.083 1.00 92.56 93 LEU A N 1
ATOM 744 C CA . LEU A 1 93 ? -18.891 3.884 26.972 1.00 92.56 93 LEU A CA 1
ATOM 745 C C . LEU A 1 93 ? -19.386 5.327 26.791 1.00 92.56 93 LEU A C 1
ATOM 747 O O . LEU A 1 93 ? -20.277 5.572 25.976 1.00 92.56 93 LEU A O 1
ATOM 751 N N . ASN A 1 94 ? -18.773 6.290 27.485 1.00 91.12 94 ASN A N 1
ATOM 752 C CA . ASN A 1 94 ? -19.058 7.709 27.271 1.00 91.12 94 ASN A CA 1
ATOM 753 C C . ASN A 1 94 ? -18.680 8.158 25.850 1.00 91.12 94 ASN A C 1
ATOM 755 O O . ASN A 1 94 ? -19.485 8.815 25.192 1.00 91.12 94 ASN A O 1
ATOM 759 N N . GLU A 1 95 ? -17.504 7.765 25.349 1.00 88.06 95 GLU A N 1
ATOM 760 C CA . GLU A 1 95 ? -17.065 8.036 23.970 1.00 88.06 95 GLU A CA 1
ATOM 761 C C . GLU A 1 95 ? -18.065 7.471 22.945 1.00 88.06 95 GLU A C 1
ATOM 763 O O . GLU A 1 95 ? -18.507 8.190 22.049 1.00 8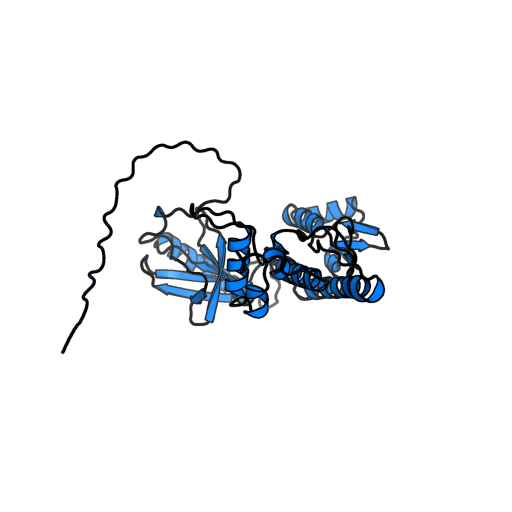8.06 95 GLU A O 1
ATOM 768 N N . ILE A 1 96 ? -18.511 6.221 23.121 1.00 91.31 96 ILE A N 1
ATOM 769 C CA . ILE A 1 96 ? -19.524 5.581 22.268 1.00 91.31 96 ILE A CA 1
ATOM 770 C C . ILE A 1 96 ? -20.834 6.372 22.265 1.00 91.31 96 ILE A C 1
ATOM 772 O O . ILE A 1 96 ? -21.408 6.592 21.197 1.00 91.31 96 ILE A O 1
ATOM 776 N N . ASN A 1 97 ? -21.317 6.804 23.432 1.00 93.44 97 ASN A N 1
ATOM 777 C CA . ASN A 1 97 ? -22.566 7.559 23.537 1.00 93.44 97 ASN A CA 1
ATOM 778 C C . ASN A 1 97 ? -22.473 8.912 22.821 1.00 93.44 97 ASN A C 1
ATOM 780 O O . ASN A 1 97 ? -23.398 9.291 22.100 1.00 93.44 97 ASN A O 1
ATOM 784 N N . LEU A 1 98 ? -21.341 9.609 22.951 1.00 90.38 98 LEU A N 1
ATOM 785 C CA . LEU A 1 98 ? -21.092 10.863 22.240 1.00 90.38 98 LEU A CA 1
ATOM 786 C C . LEU A 1 98 ? -21.037 10.648 20.721 1.00 90.38 98 LEU A C 1
ATOM 788 O O . LEU A 1 98 ? -21.684 11.386 19.982 1.00 90.38 98 LEU A O 1
ATOM 792 N N . LEU A 1 99 ? -20.338 9.612 20.249 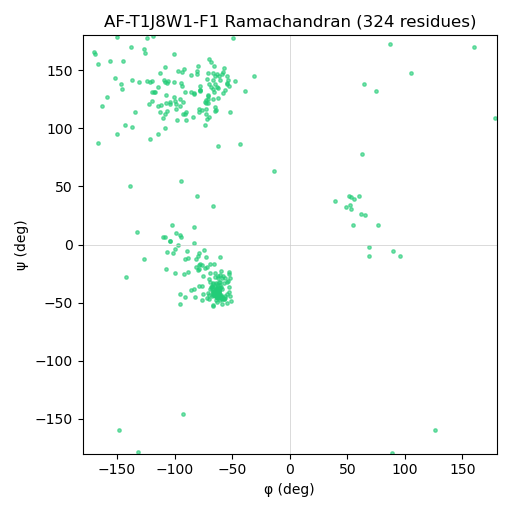1.00 86.88 99 LEU A N 1
ATOM 793 C CA . LEU A 1 99 ? -20.233 9.286 18.820 1.00 86.88 99 LEU A CA 1
ATOM 794 C C . LEU A 1 99 ? -21.561 8.823 18.204 1.00 86.88 99 LEU A C 1
ATOM 796 O O . LEU A 1 99 ? -21.860 9.137 17.052 1.00 86.88 99 LEU A O 1
ATOM 800 N N . LYS A 1 100 ? -22.388 8.090 18.957 1.00 89.25 100 LYS A N 1
ATOM 801 C CA . LYS A 1 100 ? -23.755 7.756 18.529 1.00 89.25 100 LYS A CA 1
ATOM 802 C C . LYS A 1 100 ? -24.601 9.023 18.412 1.00 89.25 100 LYS A C 1
ATOM 804 O O . LYS A 1 100 ? -25.274 9.212 17.402 1.00 89.25 100 LYS A O 1
ATOM 809 N N . ARG A 1 101 ? -24.495 9.933 19.387 1.00 88.19 101 ARG A N 1
ATOM 810 C CA . ARG A 1 101 ? -25.243 11.193 19.386 1.00 88.19 101 ARG A CA 1
ATOM 811 C C . ARG A 1 101 ? -24.874 12.106 18.218 1.00 88.19 101 ARG A C 1
ATOM 813 O O . ARG A 1 101 ? -25.764 12.690 17.606 1.00 88.19 101 ARG A O 1
ATOM 820 N N . THR A 1 102 ? -23.588 12.238 17.888 1.00 83.69 102 THR A N 1
ATOM 821 C CA . THR A 1 102 ? -23.163 13.042 16.729 1.00 83.69 102 THR A CA 1
ATOM 822 C C . THR A 1 102 ? -23.703 12.470 15.422 1.00 83.69 102 THR A C 1
ATOM 824 O O . THR A 1 102 ? -24.162 13.231 14.575 1.00 83.69 102 THR A O 1
ATOM 827 N N . ARG A 1 103 ? -23.720 11.140 15.281 1.00 81.56 103 ARG A N 1
ATOM 828 C CA . ARG A 1 103 ? -24.263 10.449 14.105 1.00 81.56 103 ARG A CA 1
ATOM 829 C C . ARG A 1 103 ? -25.773 10.634 13.947 1.00 81.56 103 ARG A C 1
ATOM 831 O O . ARG A 1 103 ? -26.233 10.842 12.832 1.00 81.56 103 ARG A O 1
ATOM 838 N N . GLU A 1 104 ? -26.535 10.580 15.039 1.00 83.12 104 GLU A N 1
ATOM 839 C CA . GLU A 1 104 ? -27.986 10.836 15.022 1.00 83.12 104 GLU A CA 1
ATOM 840 C C . GLU A 1 104 ? -28.326 12.255 14.558 1.00 83.12 104 GLU A C 1
ATOM 842 O O . GLU A 1 104 ? -29.317 12.458 13.863 1.00 83.12 104 GLU A O 1
ATOM 847 N N . LEU A 1 105 ? -27.517 13.240 14.956 1.00 81.62 105 LEU A N 1
ATOM 848 C CA . LEU A 1 105 ? -27.735 14.644 14.609 1.00 81.62 105 LEU A CA 1
ATOM 849 C C . LEU A 1 105 ? -27.265 14.982 13.188 1.00 81.62 105 LEU A C 1
ATOM 851 O O . LEU A 1 105 ? -27.767 15.933 12.591 1.00 81.62 105 LEU A O 1
ATOM 855 N N . ASP A 1 106 ? -26.360 14.188 12.612 1.00 75.00 106 ASP A N 1
ATOM 856 C CA . ASP A 1 106 ? -25.816 14.377 11.263 1.00 75.00 106 ASP A CA 1
ATOM 857 C C . ASP A 1 106 ? -26.747 13.865 10.145 1.00 75.00 106 ASP A C 1
ATOM 859 O O . ASP A 1 106 ? -26.318 13.263 9.162 1.00 75.00 106 ASP A O 1
ATOM 863 N N . THR A 1 107 ? -28.050 14.124 10.275 1.00 67.00 107 THR A N 1
ATOM 864 C CA . THR A 1 107 ? -29.094 13.697 9.320 1.00 67.00 107 THR A CA 1
ATOM 865 C C . THR A 1 107 ? -28.900 14.241 7.900 1.00 67.00 107 THR A C 1
ATOM 867 O O . THR A 1 107 ? -29.392 13.651 6.941 1.00 67.00 107 THR A O 1
ATOM 870 N N . LEU A 1 108 ? -28.161 15.346 7.755 1.00 64.81 108 LEU A N 1
ATOM 871 C CA . LEU A 1 108 ? -27.879 16.021 6.483 1.00 64.81 108 LEU A CA 1
ATOM 872 C C . LEU A 1 108 ? -26.419 15.857 6.015 1.00 64.81 108 LEU A C 1
ATOM 874 O O . LEU A 1 108 ? -26.020 16.504 5.046 1.00 64.81 108 LEU A O 1
ATOM 878 N N . GLY A 1 109 ? -25.599 15.045 6.697 1.00 62.16 109 GLY A N 1
ATOM 879 C CA . GLY A 1 109 ? -24.177 14.877 6.363 1.00 62.16 109 GLY A CA 1
ATOM 880 C C . GLY A 1 109 ? -23.350 16.165 6.494 1.00 62.16 109 GLY A C 1
ATOM 881 O O . GLY A 1 109 ? -22.331 16.330 5.816 1.00 62.16 109 GLY A O 1
ATOM 882 N N . GLN A 1 110 ? -23.785 17.099 7.345 1.00 62.88 110 GLN A N 1
ATOM 883 C CA . GLN A 1 110 ? -23.100 18.364 7.624 1.00 62.88 110 GLN A CA 1
ATOM 884 C C . GLN A 1 110 ? -21.744 18.162 8.301 1.00 62.88 110 GLN A C 1
ATOM 886 O O . GLN A 1 110 ? -20.859 19.014 8.157 1.00 62.88 110 GLN A O 1
ATOM 891 N N . SER A 1 111 ? -21.545 17.036 8.995 1.00 64.81 111 SER A N 1
ATOM 892 C CA . SER A 1 111 ? -20.246 16.713 9.573 1.00 64.81 111 SER A CA 1
ATOM 893 C C . SER A 1 111 ? -19.175 16.555 8.491 1.00 64.81 111 SER A C 1
ATOM 895 O O . SER A 1 111 ? -18.025 16.868 8.773 1.00 64.81 111 SER A O 1
ATOM 897 N N . LYS A 1 112 ? -19.516 16.132 7.256 1.00 59.62 112 LYS A N 1
ATOM 898 C CA . LYS A 1 112 ? -18.585 15.898 6.126 1.00 59.62 112 LYS A CA 1
ATOM 899 C C . LYS A 1 112 ? -17.243 15.253 6.541 1.00 59.62 112 LYS A C 1
ATOM 901 O O . LYS A 1 112 ? -16.194 15.608 6.012 1.00 59.62 112 LYS A O 1
ATOM 906 N N . GLY A 1 113 ? -17.246 14.329 7.506 1.00 60.91 113 GLY A N 1
ATOM 907 C CA . GLY A 1 113 ? -16.018 13.673 7.984 1.00 60.91 113 GLY A CA 1
ATOM 908 C C . GLY A 1 113 ? -15.138 14.510 8.926 1.00 60.91 113 GLY A C 1
ATOM 909 O O . GLY A 1 113 ? -13.980 14.167 9.135 1.00 60.91 113 GLY A O 1
ATOM 910 N N . LYS A 1 114 ? -15.669 15.587 9.516 1.00 66.75 114 LYS A N 1
ATOM 911 C CA . LYS A 1 114 ? -15.009 16.383 10.571 1.00 66.75 114 LYS A CA 1
ATOM 912 C C . LYS A 1 114 ? -14.972 15.671 11.924 1.00 66.75 114 LYS A C 1
ATOM 914 O O . LYS A 1 114 ? -14.178 16.039 12.780 1.00 66.75 114 LYS A O 1
ATOM 919 N N . ILE A 1 115 ? -15.844 14.685 12.121 1.00 72.75 115 ILE A N 1
ATOM 920 C CA . ILE A 1 115 ? -15.935 13.860 13.326 1.00 72.75 115 ILE A CA 1
ATOM 921 C C . ILE A 1 115 ? -15.735 12.403 12.906 1.00 72.75 115 ILE A C 1
ATOM 923 O O . ILE A 1 115 ? -16.238 11.986 11.861 1.00 72.75 115 ILE A O 1
ATOM 927 N N . VAL A 1 116 ? -14.995 11.634 13.707 1.00 74.25 116 VAL A N 1
ATOM 928 C CA . VAL A 1 116 ? -14.820 10.195 13.476 1.00 74.25 116 VAL A CA 1
ATOM 929 C C . VAL A 1 116 ? -16.173 9.485 13.565 1.00 74.25 116 VAL A C 1
ATOM 931 O O . VAL A 1 116 ? -16.963 9.745 14.467 1.00 74.25 116 VAL A O 1
ATOM 934 N N . GLU A 1 117 ? -16.463 8.594 12.620 1.00 78.12 117 GLU A N 1
ATOM 935 C CA . GLU A 1 117 ? -17.739 7.876 12.595 1.00 78.12 117 GLU A CA 1
ATOM 936 C C . GLU A 1 117 ? -17.587 6.514 13.281 1.00 78.12 117 GLU A C 1
ATOM 938 O O . GLU A 1 117 ? -16.740 5.707 12.894 1.00 78.12 117 GLU A O 1
ATOM 943 N N . LEU A 1 118 ? -18.424 6.237 14.282 1.00 84.94 118 LEU A N 1
ATOM 944 C CA . LEU A 1 118 ? -18.533 4.908 14.880 1.00 84.94 118 LEU A CA 1
ATOM 945 C C . LEU A 1 118 ? -19.387 4.013 13.971 1.00 84.94 118 LEU A C 1
ATOM 947 O O . LEU A 1 118 ? -20.587 4.247 13.795 1.00 84.94 118 LEU A O 1
ATOM 951 N N . LEU A 1 119 ? -18.766 2.983 13.399 1.00 83.88 119 LEU A N 1
ATOM 952 C CA . LEU A 1 119 ? -19.424 2.015 12.522 1.00 83.88 119 LEU A CA 1
ATOM 953 C C . LEU A 1 119 ? -20.081 0.886 13.312 1.00 83.88 119 LEU A C 1
ATOM 955 O O . LEU A 1 119 ? -21.164 0.441 12.939 1.00 83.88 119 LEU A O 1
ATOM 959 N N . ASP A 1 120 ? -19.417 0.419 14.369 1.00 89.50 120 ASP A N 1
ATOM 960 C CA . ASP A 1 120 ? -19.881 -0.679 15.214 1.00 89.50 120 ASP A CA 1
ATOM 961 C C . ASP A 1 120 ? -19.254 -0.594 16.615 1.00 89.50 120 ASP A C 1
ATOM 963 O O . ASP A 1 120 ? -18.210 0.032 16.800 1.00 89.50 120 ASP A O 1
ATOM 967 N N . ASN A 1 121 ? -19.886 -1.219 17.604 1.00 93.19 121 ASN A N 1
ATOM 968 C CA . ASN A 1 121 ? -19.362 -1.357 18.963 1.00 93.19 121 ASN A CA 1
ATOM 969 C C . ASN A 1 121 ? -19.803 -2.700 19.549 1.00 93.19 121 ASN A C 1
ATOM 971 O O . ASN A 1 121 ? -20.971 -3.062 19.440 1.00 93.19 121 ASN A O 1
ATOM 975 N N . PHE A 1 122 ? -18.876 -3.423 20.167 1.00 94.56 122 PHE A N 1
ATOM 976 C CA . PHE A 1 122 ? -19.134 -4.728 20.772 1.00 94.56 122 PHE A CA 1
ATOM 977 C C . PHE A 1 122 ? -18.207 -4.959 21.965 1.00 94.56 122 PHE A C 1
ATOM 979 O O . PHE A 1 122 ? -17.362 -4.124 22.286 1.00 94.56 122 PHE A O 1
ATOM 986 N N . THR A 1 123 ? -18.364 -6.106 22.612 1.00 94.38 123 THR A N 1
ATOM 987 C CA . THR A 1 123 ? -17.593 -6.490 23.790 1.00 94.38 123 THR A CA 1
ATOM 988 C C . THR A 1 123 ? -16.907 -7.825 23.540 1.00 94.38 123 THR A C 1
ATOM 990 O O . THR A 1 123 ? -17.503 -8.719 22.940 1.00 94.38 123 THR A O 1
ATOM 993 N N . ILE A 1 124 ? -15.668 -7.969 24.009 1.00 92.06 124 ILE A N 1
ATOM 994 C CA . ILE A 1 124 ? -14.936 -9.242 24.012 1.00 92.06 124 ILE A CA 1
ATOM 995 C C . ILE A 1 124 ? -14.588 -9.632 25.446 1.00 92.06 124 ILE A C 1
ATOM 997 O O . ILE A 1 124 ? -14.216 -8.782 26.254 1.00 92.06 124 ILE A O 1
ATOM 1001 N N . SER A 1 125 ? -14.696 -10.919 25.763 1.00 92.44 125 SER A N 1
ATOM 1002 C CA . SER A 1 125 ? -14.255 -11.475 27.043 1.00 92.44 125 SER A CA 1
ATOM 1003 C C . SER A 1 125 ? -12.942 -12.216 26.826 1.00 92.44 125 SER A C 1
ATOM 1005 O O . SER A 1 125 ? -12.882 -13.142 26.022 1.00 92.44 125 SER A O 1
ATOM 1007 N N . GLY A 1 126 ? -11.890 -11.798 27.523 1.00 87.12 126 GLY A N 1
ATOM 1008 C CA . GLY A 1 126 ? -10.565 -12.406 27.448 1.00 87.12 126 GLY A CA 1
ATOM 1009 C C . GLY A 1 126 ? -9.976 -12.690 28.824 1.00 87.12 126 GLY A C 1
ATOM 1010 O O . GLY A 1 126 ? -10.577 -12.392 29.854 1.00 87.12 126 GLY A O 1
ATOM 1011 N N . ILE A 1 127 ? -8.754 -13.227 28.833 1.00 87.88 127 ILE A N 1
ATOM 1012 C CA . ILE A 1 127 ? -8.022 -13.584 30.062 1.00 87.88 127 ILE A CA 1
ATOM 1013 C C . ILE A 1 127 ? -7.806 -12.397 31.016 1.00 87.88 127 ILE A C 1
ATOM 1015 O O . ILE A 1 127 ? -7.729 -12.585 32.226 1.00 87.88 127 ILE A O 1
ATOM 1019 N N . ASN A 1 128 ? -7.760 -11.180 30.470 1.00 90.12 128 ASN A N 1
ATOM 1020 C CA . ASN A 1 128 ? -7.480 -9.950 31.209 1.00 90.12 128 ASN A CA 1
ATOM 1021 C C . ASN A 1 128 ? -8.750 -9.195 31.620 1.00 90.12 128 ASN A C 1
ATOM 1023 O O . ASN A 1 128 ? -8.664 -8.159 32.276 1.00 90.12 128 ASN A O 1
ATOM 1027 N N . GLY A 1 129 ? -9.929 -9.717 31.275 1.00 91.62 129 GLY A N 1
ATOM 1028 C CA . GLY A 1 129 ? -11.220 -9.130 31.604 1.00 91.62 129 GLY A CA 1
ATOM 1029 C C . GLY A 1 129 ? -12.103 -8.924 30.379 1.00 91.62 129 GLY A C 1
ATOM 1030 O O . GLY A 1 129 ? -11.946 -9.562 29.336 1.00 91.62 129 GLY A O 1
ATOM 1031 N N . THR A 1 130 ? -13.079 -8.038 30.537 1.00 93.25 130 THR A N 1
ATOM 1032 C CA . THR A 1 130 ? -14.040 -7.699 29.489 1.00 93.25 130 THR A CA 1
ATOM 1033 C C . THR A 1 130 ? -13.632 -6.381 28.845 1.00 93.25 130 THR A C 1
ATOM 1035 O O . THR A 1 130 ? -13.432 -5.396 29.546 1.00 93.25 130 THR A O 1
ATOM 1038 N N . HIS A 1 131 ? -13.499 -6.361 27.521 1.00 92.75 131 HIS A N 1
ATOM 1039 C CA . HIS A 1 131 ? -12.968 -5.219 26.781 1.00 92.75 131 HIS A CA 1
ATOM 1040 C C . HIS A 1 131 ? -14.017 -4.644 25.833 1.00 92.75 131 HIS A C 1
ATOM 1042 O O . HIS A 1 131 ? -14.626 -5.366 25.037 1.00 92.75 131 HIS A O 1
ATOM 1048 N N . ILE A 1 132 ? -14.189 -3.324 25.886 1.00 92.94 132 ILE A N 1
ATOM 1049 C CA . ILE A 1 132 ? -15.038 -2.585 24.951 1.00 92.94 132 ILE A CA 1
ATOM 1050 C C . ILE A 1 132 ? -14.291 -2.400 23.629 1.00 92.94 132 ILE A C 1
ATOM 1052 O O . ILE A 1 132 ? -13.126 -2.005 23.602 1.00 92.94 132 ILE A O 1
ATOM 1056 N N . CYS A 1 133 ? -14.972 -2.680 22.526 1.00 91.62 133 CYS A N 1
ATOM 1057 C CA . CYS A 1 133 ? -14.435 -2.618 21.176 1.00 91.62 133 CYS A CA 1
ATOM 1058 C C . CYS A 1 133 ? -15.219 -1.607 20.338 1.00 91.62 133 CYS A C 1
ATOM 1060 O O . CYS A 1 133 ? -16.447 -1.657 20.289 1.00 91.62 133 CYS A O 1
ATOM 1062 N N . MET A 1 134 ? -14.516 -0.713 19.642 1.00 87.94 134 MET A N 1
ATOM 1063 C CA . MET A 1 134 ? -15.105 0.286 18.747 1.00 87.94 134 MET A CA 1
ATOM 1064 C C . MET A 1 134 ? -14.545 0.125 17.339 1.00 87.94 134 MET A C 1
ATOM 1066 O O . MET A 1 134 ? -13.341 0.260 17.128 1.00 87.94 134 MET A O 1
ATOM 1070 N N . VAL A 1 135 ? -15.418 -0.127 16.367 1.00 85.31 135 VAL A N 1
ATOM 1071 C CA . VAL A 1 135 ? -15.061 -0.117 14.947 1.00 85.31 135 VAL A CA 1
ATOM 1072 C C . VAL A 1 135 ? -15.304 1.284 14.425 1.00 85.31 135 VAL A C 1
ATOM 1074 O O . VAL A 1 135 ? -16.444 1.743 14.336 1.00 85.31 135 VAL A O 1
ATOM 1077 N N . LEU A 1 136 ? -14.226 1.966 14.079 1.00 76.19 136 LEU A N 1
ATOM 1078 C CA . LEU A 1 136 ? -14.259 3.325 13.578 1.00 76.19 136 LEU A CA 1
ATOM 1079 C C . LEU A 1 136 ? -14.213 3.308 12.053 1.00 76.19 136 LEU A C 1
ATOM 1081 O O . LEU A 1 136 ? -13.620 2.431 11.421 1.00 76.19 136 LEU A O 1
ATOM 1085 N N . LYS A 1 137 ? -14.840 4.304 11.441 1.00 72.38 137 LYS A N 1
ATOM 1086 C CA . LYS A 1 137 ? -14.556 4.662 10.061 1.00 72.38 137 LYS A CA 1
ATOM 1087 C C . LYS A 1 137 ? -13.208 5.349 10.077 1.00 72.38 137 LYS A C 1
ATOM 1089 O O . LYS A 1 137 ? -13.034 6.339 10.786 1.00 72.38 137 LYS A O 1
ATOM 1094 N N . SER A 1 138 ? -12.257 4.826 9.316 1.00 59.59 138 SER A N 1
ATOM 1095 C CA . SER A 1 138 ? -11.005 5.529 9.075 1.00 59.59 138 SER A CA 1
ATOM 1096 C C . SER A 1 138 ? -11.332 6.948 8.582 1.00 59.59 138 SER A C 1
ATOM 1098 O O . SER A 1 138 ? -11.886 7.102 7.490 1.00 59.59 138 SER A O 1
ATOM 1100 N N . GLY A 1 139 ? -10.999 7.990 9.357 1.00 52.31 139 GLY A N 1
ATOM 1101 C CA . GLY A 1 139 ? -10.712 9.297 8.749 1.00 52.31 139 GLY A CA 1
ATOM 1102 C C . GLY A 1 139 ? -9.636 9.059 7.694 1.00 52.31 139 GLY A C 1
ATOM 1103 O O . GLY A 1 139 ? -8.840 8.162 7.917 1.00 52.31 139 GLY A O 1
ATOM 1104 N N . SER A 1 140 ? -9.669 9.723 6.534 1.00 47.62 140 SER A N 1
ATOM 1105 C CA . SER A 1 140 ? -8.918 9.333 5.319 1.00 47.62 140 SER A CA 1
ATOM 1106 C C . SER A 1 140 ? -7.461 8.900 5.574 1.00 47.62 140 SER A C 1
ATOM 1108 O O . SER A 1 140 ? -6.539 9.706 5.485 1.00 47.62 140 SER A O 1
ATOM 1110 N N . ILE A 1 141 ? -7.288 7.614 5.886 1.00 51.53 141 ILE A N 1
ATOM 1111 C CA . ILE A 1 141 ? -6.041 6.867 5.913 1.00 51.53 141 ILE A CA 1
ATOM 1112 C C . ILE A 1 141 ? -5.874 6.458 4.455 1.00 51.53 141 ILE A C 1
ATOM 1114 O O . ILE A 1 141 ? -6.695 5.705 3.933 1.00 51.53 141 ILE A O 1
ATOM 1118 N N . GLY A 1 142 ? -4.899 7.055 3.777 1.00 54.47 142 GLY A N 1
ATOM 1119 C CA . GLY A 1 142 ? -4.700 6.881 2.339 1.00 54.47 142 GLY A CA 1
ATOM 1120 C C . GLY A 1 142 ? -5.492 7.835 1.458 1.00 54.47 142 GLY A C 1
ATOM 1121 O O . GLY A 1 142 ? -6.336 8.631 1.887 1.00 54.47 142 GLY A O 1
ATOM 1122 N N . PHE A 1 143 ? -5.177 7.773 0.171 1.00 61.06 143 PHE A N 1
ATOM 1123 C CA . PHE A 1 143 ? -5.950 8.435 -0.863 1.00 61.06 143 PHE A CA 1
ATOM 1124 C C . PHE A 1 143 ? -7.290 7.705 -1.054 1.00 61.06 143 PHE A C 1
ATOM 1126 O O . PHE A 1 143 ? -7.334 6.475 -1.025 1.00 61.06 143 PHE A O 1
ATOM 1133 N N . PRO A 1 144 ? -8.400 8.430 -1.297 1.00 68.50 144 PRO A N 1
ATOM 1134 C CA . PRO A 1 144 ? -9.661 7.816 -1.700 1.00 68.50 144 PRO A CA 1
ATOM 1135 C C . PRO A 1 144 ? -9.470 6.805 -2.835 1.00 68.50 144 PRO A C 1
ATOM 1137 O O . PRO A 1 144 ? -8.711 7.047 -3.769 1.00 68.50 144 PRO A O 1
ATOM 1140 N N . ILE A 1 145 ? -10.185 5.680 -2.786 1.00 71.50 145 ILE A N 1
ATOM 1141 C CA . ILE A 1 145 ? -9.952 4.555 -3.707 1.00 71.50 145 ILE A CA 1
ATOM 1142 C C . ILE A 1 145 ? -10.080 4.936 -5.189 1.00 71.50 145 ILE A C 1
ATOM 1144 O O . ILE A 1 145 ? -9.366 4.407 -6.034 1.00 71.50 145 ILE A O 1
ATOM 1148 N N . THR A 1 146 ? -10.963 5.882 -5.515 1.00 73.38 146 THR A N 1
ATOM 1149 C CA . THR A 1 146 ? -11.107 6.436 -6.870 1.00 73.38 146 THR A CA 1
ATOM 1150 C C . THR A 1 146 ? -9.820 7.110 -7.343 1.00 73.38 146 THR A C 1
ATOM 1152 O O . THR A 1 146 ? -9.428 6.960 -8.496 1.00 73.38 146 THR A O 1
ATOM 1155 N N . LYS A 1 147 ? -9.118 7.782 -6.429 1.00 75.69 147 LYS A N 1
ATOM 1156 C CA . LYS A 1 147 ? -7.851 8.476 -6.666 1.00 75.69 147 LYS A CA 1
ATOM 1157 C C . LYS A 1 147 ? -6.711 7.474 -6.858 1.00 75.69 147 LYS A C 1
ATOM 1159 O O . LYS A 1 147 ? -5.986 7.570 -7.842 1.00 75.69 147 LYS A O 1
ATOM 1164 N N . VAL A 1 148 ? -6.623 6.457 -5.995 1.00 82.88 148 VAL A N 1
ATOM 1165 C CA . VAL A 1 148 ? -5.650 5.358 -6.147 1.00 82.88 148 VAL A CA 1
ATOM 1166 C C . VAL A 1 148 ? -5.823 4.668 -7.501 1.00 82.88 148 VAL A C 1
ATOM 1168 O O . VAL A 1 148 ? -4.852 4.508 -8.231 1.00 82.88 148 VAL A O 1
ATOM 1171 N N . LYS A 1 149 ? -7.060 4.338 -7.894 1.00 85.12 149 LYS A N 1
ATOM 1172 C CA . LYS A 1 149 ? -7.353 3.724 -9.200 1.00 85.12 149 LYS A CA 1
ATOM 1173 C C . LYS A 1 149 ? -6.851 4.567 -10.373 1.00 85.12 149 LYS A C 1
ATOM 1175 O O . LYS A 1 149 ? -6.242 4.018 -11.285 1.00 85.12 149 LYS A O 1
ATOM 1180 N N . ASN A 1 150 ? -7.071 5.882 -10.343 1.00 85.00 150 ASN A N 1
ATOM 1181 C CA . ASN A 1 150 ? -6.614 6.779 -11.406 1.00 85.00 150 ASN A CA 1
ATOM 1182 C C . ASN A 1 150 ? -5.087 6.850 -11.509 1.00 85.00 150 ASN A C 1
ATOM 1184 O O . ASN A 1 150 ? -4.559 6.882 -12.620 1.00 85.00 150 ASN A O 1
ATOM 1188 N N . ILE A 1 151 ? -4.388 6.876 -10.372 1.00 86.44 151 ILE A N 1
ATOM 1189 C CA . ILE A 1 151 ? -2.921 6.892 -10.328 1.00 86.44 151 ILE A CA 1
ATOM 1190 C C . ILE A 1 151 ? -2.380 5.569 -10.867 1.00 86.44 151 ILE A C 1
ATOM 1192 O O . ILE A 1 151 ? -1.580 5.560 -11.797 1.00 86.44 151 ILE A O 1
ATOM 1196 N N . ILE A 1 152 ? -2.868 4.448 -10.333 1.00 93.75 152 ILE A N 1
ATOM 1197 C CA . ILE A 1 152 ? -2.399 3.116 -10.717 1.00 93.75 152 ILE A CA 1
ATOM 1198 C C . ILE A 1 152 ? -2.686 2.823 -12.189 1.00 93.75 152 ILE A C 1
ATOM 1200 O O . ILE A 1 152 ? -1.815 2.287 -12.861 1.00 93.75 152 ILE A O 1
ATOM 1204 N N . ARG A 1 153 ? -3.840 3.240 -12.729 1.00 95.06 153 ARG A N 1
ATOM 1205 C CA . ARG A 1 153 ? -4.130 3.124 -14.168 1.00 95.06 153 ARG A CA 1
ATOM 1206 C C . ARG A 1 153 ? -3.042 3.787 -15.018 1.00 95.06 153 ARG A C 1
ATOM 1208 O O . ARG A 1 153 ? -2.516 3.154 -15.921 1.00 95.06 153 ARG A O 1
ATOM 1215 N N . GLN A 1 154 ? -2.688 5.032 -14.712 1.00 94.00 154 GLN A N 1
ATOM 1216 C CA . GLN A 1 154 ? -1.682 5.776 -15.475 1.00 94.00 154 GLN A CA 1
ATOM 1217 C C . GLN A 1 154 ? -0.267 5.205 -15.310 1.00 94.00 154 GLN A C 1
ATOM 1219 O O . GLN A 1 154 ? 0.501 5.175 -16.268 1.00 94.00 154 GLN A O 1
ATOM 1224 N N . VAL A 1 155 ? 0.084 4.722 -14.113 1.00 95.69 155 VAL A N 1
ATOM 1225 C CA . VAL A 1 155 ? 1.354 4.010 -13.893 1.00 95.69 155 VAL A CA 1
ATOM 1226 C C . VAL A 1 155 ? 1.401 2.736 -14.734 1.00 95.69 155 VAL A C 1
ATOM 1228 O O . VAL A 1 155 ? 2.404 2.489 -15.393 1.00 95.69 155 VAL A O 1
ATOM 1231 N N . LEU A 1 156 ? 0.316 1.960 -14.772 1.00 98.00 156 LEU A N 1
ATOM 1232 C CA . LEU A 1 156 ? 0.229 0.755 -15.597 1.00 98.00 156 LEU A CA 1
ATOM 1233 C C . LEU A 1 156 ? 0.310 1.072 -17.096 1.00 98.00 156 LEU A C 1
ATOM 1235 O O . LEU A 1 156 ? 0.982 0.345 -17.812 1.00 98.00 156 LEU A O 1
ATOM 1239 N N . GLU A 1 157 ? -0.293 2.168 -17.564 1.00 97.44 157 GLU A N 1
ATOM 1240 C CA . GLU A 1 157 ? -0.142 2.647 -18.950 1.00 97.44 157 GLU A CA 1
ATOM 1241 C C . GLU A 1 157 ? 1.318 3.011 -19.275 1.00 97.44 157 GLU A C 1
ATOM 1243 O O . GLU A 1 157 ? 1.832 2.663 -20.338 1.00 97.44 157 GLU A O 1
ATOM 1248 N N . GLY A 1 158 ? 2.019 3.671 -18.347 1.00 97.00 158 GLY A N 1
ATOM 1249 C CA . GLY A 1 158 ? 3.443 3.981 -18.499 1.00 97.00 158 GLY A CA 1
ATOM 1250 C C . GLY A 1 158 ? 4.336 2.736 -18.492 1.00 97.00 158 GLY A C 1
ATOM 1251 O O . GLY A 1 158 ? 5.264 2.636 -19.295 1.00 97.00 158 GLY A O 1
ATOM 1252 N N . LEU A 1 159 ? 4.047 1.775 -17.610 1.00 98.06 159 LEU A N 1
ATOM 1253 C CA . LEU A 1 159 ? 4.759 0.498 -17.550 1.00 98.06 159 LEU A CA 1
ATOM 1254 C C . LEU A 1 159 ? 4.506 -0.348 -18.795 1.00 98.06 159 LEU A C 1
ATOM 1256 O O . LEU A 1 159 ? 5.458 -0.905 -19.329 1.00 98.06 159 LEU A O 1
ATOM 1260 N N . ASP A 1 160 ? 3.272 -0.392 -19.298 1.00 98.19 160 ASP A N 1
ATOM 1261 C CA . ASP A 1 160 ? 2.946 -1.086 -20.544 1.00 98.19 160 ASP A CA 1
ATOM 1262 C C . ASP A 1 160 ? 3.808 -0.558 -21.694 1.00 98.19 160 ASP A C 1
ATOM 1264 O O . ASP A 1 160 ? 4.454 -1.340 -22.391 1.00 98.19 160 ASP A O 1
ATOM 1268 N N . TYR A 1 161 ? 3.941 0.765 -21.828 1.00 98.19 161 TYR A N 1
ATOM 1269 C CA . TYR A 1 161 ? 4.834 1.365 -22.819 1.00 98.19 161 TYR A CA 1
ATOM 1270 C C . TYR A 1 161 ? 6.310 0.970 -22.611 1.00 98.19 161 TYR A C 1
ATOM 1272 O O . TYR A 1 161 ? 6.974 0.539 -23.563 1.00 98.19 161 TYR A O 1
ATOM 1280 N N . LEU A 1 162 ? 6.829 1.054 -21.378 1.00 97.31 162 LEU A N 1
ATOM 1281 C CA . LEU A 1 162 ? 8.212 0.665 -21.066 1.00 97.31 162 LEU A CA 1
ATOM 1282 C C . LEU A 1 162 ? 8.484 -0.812 -21.390 1.00 97.31 162 LEU A C 1
ATOM 1284 O O . LEU A 1 162 ? 9.492 -1.138 -22.021 1.00 97.31 162 LEU A O 1
ATOM 1288 N N . HIS A 1 163 ? 7.577 -1.702 -20.994 1.00 97.94 163 HIS A N 1
ATOM 1289 C CA . HIS A 1 163 ? 7.735 -3.150 -21.109 1.00 97.94 163 HIS A CA 1
ATOM 1290 C C . HIS A 1 163 ? 7.529 -3.634 -22.546 1.00 97.94 163 HIS A C 1
ATOM 1292 O O . HIS A 1 163 ? 8.334 -4.407 -23.074 1.00 97.94 163 HIS A O 1
ATOM 1298 N N . THR A 1 164 ? 6.460 -3.183 -23.206 1.00 97.12 164 THR A N 1
ATOM 1299 C CA . THR A 1 164 ? 6.075 -3.678 -24.534 1.00 97.12 164 THR A CA 1
ATOM 1300 C C . THR A 1 164 ? 6.857 -3.001 -25.648 1.00 97.12 164 THR A C 1
ATOM 1302 O O . THR A 1 164 ? 7.359 -3.701 -26.533 1.00 97.12 164 THR A O 1
ATOM 1305 N N . THR A 1 165 ? 7.007 -1.676 -25.586 1.00 97.69 165 THR A N 1
ATOM 1306 C CA . THR A 1 165 ? 7.587 -0.871 -26.666 1.00 97.69 165 THR A CA 1
ATOM 1307 C C . THR A 1 165 ? 9.073 -0.635 -26.436 1.00 97.69 165 THR A C 1
ATOM 1309 O O . THR A 1 165 ? 9.878 -0.932 -27.315 1.00 97.69 165 THR A O 1
ATOM 1312 N N . CYS A 1 166 ? 9.465 -0.157 -25.250 1.00 97.38 166 CYS A N 1
ATOM 1313 C CA . CYS A 1 166 ? 10.866 0.188 -24.986 1.00 97.38 166 CYS A CA 1
ATOM 1314 C C . CYS A 1 166 ? 11.750 -1.012 -24.620 1.00 97.38 166 CYS A C 1
ATOM 1316 O O . CYS A 1 166 ? 12.970 -0.906 -24.721 1.00 97.38 166 CYS A O 1
ATOM 1318 N N . LYS A 1 167 ? 11.161 -2.140 -24.196 1.00 97.38 167 LYS A N 1
ATOM 1319 C CA . LYS A 1 167 ? 11.882 -3.304 -23.639 1.00 97.38 167 LYS A CA 1
ATOM 1320 C C . LYS A 1 167 ? 12.760 -2.936 -22.437 1.00 97.38 167 LYS A C 1
ATOM 1322 O O . LYS A 1 167 ? 13.862 -3.461 -22.271 1.00 97.38 167 LYS A O 1
ATOM 1327 N N . ILE A 1 168 ? 12.246 -2.046 -21.595 1.00 98.00 168 ILE A N 1
ATOM 1328 C CA . ILE A 1 168 ? 12.880 -1.572 -20.364 1.00 98.00 168 ILE A CA 1
ATOM 1329 C C . ILE A 1 168 ? 12.113 -2.134 -19.167 1.00 98.00 168 ILE A C 1
ATOM 1331 O O . ILE A 1 168 ? 10.889 -2.192 -19.199 1.00 98.00 168 ILE A O 1
ATOM 1335 N N . ILE A 1 169 ? 12.827 -2.520 -18.114 1.00 98.00 169 ILE A N 1
ATOM 1336 C CA . ILE A 1 169 ? 12.289 -2.815 -16.782 1.00 98.00 169 ILE A CA 1
ATOM 1337 C C . ILE A 1 169 ? 12.720 -1.655 -15.879 1.00 98.00 169 ILE A C 1
ATOM 1339 O O . ILE A 1 169 ? 13.898 -1.302 -15.862 1.00 98.00 169 ILE A O 1
ATOM 1343 N N . HIS A 1 170 ? 11.789 -1.037 -15.153 1.00 98.31 170 HIS A N 1
ATOM 1344 C CA . HIS A 1 170 ? 12.084 0.117 -14.299 1.00 98.31 170 HIS A CA 1
ATOM 1345 C C . HIS A 1 170 ? 12.891 -0.286 -13.060 1.00 98.31 170 HIS A C 1
ATOM 1347 O O . HIS A 1 170 ? 13.841 0.389 -12.673 1.00 98.31 170 HIS A O 1
ATOM 1353 N N . THR A 1 171 ? 12.530 -1.417 -12.454 1.00 97.12 171 THR A N 1
ATOM 1354 C CA . THR A 1 171 ? 13.178 -2.080 -11.314 1.00 97.12 171 THR A CA 1
ATOM 1355 C C . THR A 1 171 ? 13.091 -1.372 -9.958 1.00 97.12 171 THR A C 1
ATOM 1357 O O . THR A 1 171 ? 13.422 -1.987 -8.948 1.00 97.12 171 THR A O 1
ATOM 1360 N N . ASP A 1 172 ? 12.625 -0.122 -9.892 1.00 96.44 172 ASP A N 1
ATOM 1361 C CA . ASP A 1 172 ? 12.449 0.619 -8.628 1.00 96.44 172 ASP A CA 1
ATOM 1362 C C . ASP A 1 172 ? 11.139 1.434 -8.579 1.00 96.44 172 ASP A C 1
ATOM 1364 O O . ASP A 1 172 ? 11.144 2.636 -8.327 1.00 96.44 172 ASP A O 1
ATOM 1368 N N . ILE A 1 173 ? 9.998 0.807 -8.888 1.00 97.38 173 ILE A N 1
ATOM 1369 C CA . ILE A 1 173 ? 8.681 1.463 -8.776 1.00 97.38 173 ILE A CA 1
ATOM 1370 C C . ILE A 1 173 ? 8.286 1.626 -7.303 1.00 97.38 173 ILE A C 1
ATOM 1372 O O . ILE A 1 173 ? 8.235 0.650 -6.556 1.00 97.38 173 ILE A O 1
ATOM 1376 N N . LYS A 1 174 ? 7.991 2.868 -6.908 1.00 92.38 174 LYS A N 1
ATOM 1377 C CA . LYS A 1 174 ? 7.597 3.294 -5.554 1.00 92.38 174 LYS A CA 1
ATOM 1378 C C . LYS A 1 174 ? 7.078 4.743 -5.585 1.00 92.38 174 LYS A C 1
ATOM 1380 O O . LYS A 1 174 ? 7.354 5.436 -6.570 1.00 92.38 174 LYS A O 1
ATOM 1385 N N . PRO A 1 175 ? 6.371 5.240 -4.551 1.00 87.44 175 PRO A N 1
ATOM 1386 C CA . PRO A 1 175 ? 5.805 6.593 -4.545 1.00 87.44 175 PRO A CA 1
ATOM 1387 C C . PRO A 1 175 ? 6.812 7.721 -4.818 1.00 87.44 175 PRO A C 1
ATOM 1389 O O . PRO A 1 175 ? 6.451 8.731 -5.422 1.00 87.44 175 PRO A O 1
ATOM 1392 N N . GLU A 1 176 ? 8.075 7.571 -4.407 1.00 84.88 176 GLU A N 1
ATOM 1393 C CA . GLU A 1 176 ? 9.144 8.548 -4.669 1.00 84.88 176 GLU A CA 1
ATOM 1394 C C . GLU A 1 176 ? 9.407 8.742 -6.168 1.00 84.88 176 GLU A C 1
ATOM 1396 O O . GLU A 1 176 ? 9.734 9.847 -6.598 1.00 84.88 176 GLU A O 1
ATOM 1401 N N . ASN A 1 177 ? 9.224 7.681 -6.956 1.00 87.88 177 ASN A N 1
ATOM 1402 C CA . ASN A 1 177 ? 9.535 7.641 -8.385 1.00 87.88 177 ASN A CA 1
ATOM 1403 C C . ASN A 1 177 ? 8.290 7.857 -9.259 1.00 87.88 177 ASN A C 1
ATOM 1405 O O . ASN A 1 177 ? 8.339 7.702 -10.479 1.00 87.88 177 ASN A O 1
ATOM 1409 N N . ILE A 1 178 ? 7.165 8.248 -8.652 1.00 88.75 178 ILE A N 1
ATOM 1410 C CA . ILE A 1 178 ? 5.966 8.686 -9.364 1.00 88.75 178 ILE A CA 1
ATOM 1411 C C . ILE A 1 178 ? 5.763 10.176 -9.102 1.00 88.75 178 ILE A C 1
ATOM 1413 O O . ILE A 1 178 ? 5.587 10.609 -7.962 1.00 88.75 178 ILE A O 1
ATOM 1417 N N . CYS A 1 179 ? 5.765 10.968 -10.172 1.00 81.06 179 CYS A N 1
ATOM 1418 C CA . CYS A 1 179 ? 5.641 12.415 -10.088 1.00 81.06 179 CYS A CA 1
ATOM 1419 C C . CYS A 1 179 ? 4.281 12.912 -10.584 1.00 81.06 179 CYS A C 1
ATOM 1421 O O . CYS A 1 179 ? 3.769 12.449 -11.607 1.00 81.06 179 CYS A O 1
ATOM 1423 N N . LEU A 1 180 ? 3.729 13.901 -9.879 1.00 75.88 180 LEU A N 1
ATOM 1424 C CA . LEU A 1 180 ? 2.581 14.683 -10.322 1.00 75.88 180 LEU A CA 1
ATOM 1425 C C . LEU A 1 180 ? 3.025 15.624 -11.451 1.00 75.88 180 LEU A C 1
ATOM 1427 O O . LEU A 1 180 ? 3.869 16.507 -11.259 1.00 75.88 180 LEU A O 1
ATOM 1431 N N . ASN A 1 181 ? 2.460 15.422 -12.638 1.00 66.19 181 ASN A N 1
ATOM 1432 C CA . ASN A 1 181 ? 2.752 16.196 -13.834 1.00 66.19 181 ASN A CA 1
ATOM 1433 C C . ASN A 1 181 ? 1.674 17.265 -14.039 1.00 66.19 181 ASN A C 1
ATOM 1435 O O . ASN A 1 181 ? 0.514 16.959 -14.311 1.00 66.19 181 ASN A O 1
ATOM 1439 N N . GLN A 1 182 ? 2.084 18.529 -13.967 1.00 61.28 182 GLN A N 1
ATOM 1440 C CA . GLN A 1 182 ? 1.240 19.681 -14.256 1.00 61.28 182 GLN A CA 1
ATOM 1441 C C . GLN A 1 182 ? 1.766 20.398 -15.493 1.00 61.28 182 GLN A C 1
ATOM 1443 O O . GLN A 1 182 ? 2.895 20.885 -15.489 1.00 61.28 182 GLN A O 1
ATOM 1448 N N . ASN A 1 183 ? 0.957 20.488 -16.551 1.00 59.06 183 ASN A N 1
ATOM 1449 C CA . ASN A 1 183 ? 1.308 21.216 -17.778 1.00 59.06 183 ASN A CA 1
ATOM 1450 C C . ASN A 1 183 ? 2.670 20.807 -18.380 1.00 59.06 183 ASN A C 1
ATOM 1452 O O . ASN A 1 183 ? 3.392 21.632 -18.931 1.00 59.06 183 ASN A O 1
ATOM 1456 N N . GLY A 1 184 ? 3.039 19.528 -18.253 1.00 53.72 184 GLY A N 1
ATOM 1457 C CA . GLY A 1 184 ? 4.303 18.989 -18.760 1.00 53.72 184 GLY A CA 1
ATOM 1458 C C . GLY A 1 184 ? 5.471 19.052 -17.772 1.00 53.72 184 GLY A C 1
ATOM 1459 O O . GLY A 1 184 ? 6.518 18.478 -18.069 1.00 53.72 184 GLY A O 1
ATOM 1460 N N . VAL A 1 185 ? 5.296 19.678 -16.605 1.00 53.25 185 VAL A N 1
ATOM 1461 C CA . VAL A 1 185 ? 6.319 19.813 -15.563 1.00 53.25 185 VAL A CA 1
ATOM 1462 C C . VAL A 1 185 ? 6.035 18.854 -14.406 1.00 53.25 185 VAL A C 1
ATOM 1464 O O . VAL A 1 185 ? 4.985 18.910 -13.766 1.00 53.25 185 VAL A O 1
ATOM 1467 N N . CYS A 1 186 ? 7.008 17.992 -14.115 1.00 60.50 186 CYS A N 1
ATOM 1468 C CA . CYS A 1 186 ? 7.045 17.138 -12.930 1.00 60.50 186 CYS A CA 1
ATOM 1469 C C . CYS A 1 186 ? 7.371 17.996 -11.697 1.00 60.50 186 CYS A C 1
ATOM 1471 O O . CYS A 1 186 ? 8.518 18.403 -11.528 1.00 60.50 186 CYS A O 1
ATOM 1473 N N . LYS A 1 187 ? 6.368 18.327 -10.871 1.00 59.62 187 LYS A N 1
ATOM 1474 C CA . LYS A 1 187 ? 6.551 19.265 -9.746 1.00 59.62 187 LYS A CA 1
ATOM 1475 C C . LYS A 1 187 ? 6.947 18.585 -8.436 1.00 59.62 187 LYS A C 1
ATOM 1477 O O . LYS A 1 187 ? 7.821 19.089 -7.739 1.00 59.62 187 LYS A O 1
ATOM 1482 N N . LEU A 1 188 ? 6.286 17.485 -8.076 1.00 61.25 188 LEU A N 1
ATOM 1483 C CA . LEU A 1 188 ? 6.462 16.804 -6.788 1.00 61.25 188 LEU A CA 1
ATOM 1484 C C . LEU A 1 188 ? 6.280 15.295 -6.948 1.00 61.25 188 LEU A C 1
ATOM 1486 O O . LEU A 1 188 ? 5.364 14.850 -7.643 1.00 61.25 188 LEU A O 1
ATOM 1490 N N . SER A 1 189 ? 7.129 14.508 -6.291 1.00 64.62 189 SER A N 1
ATOM 1491 C CA . SER A 1 189 ? 6.863 13.079 -6.076 1.00 64.62 189 SER A CA 1
ATOM 1492 C C . SER A 1 189 ? 5.725 12.880 -5.072 1.00 64.62 189 SER A C 1
ATOM 1494 O O . SER A 1 189 ? 5.433 13.768 -4.260 1.00 64.62 189 SER A O 1
ATOM 1496 N N . PHE A 1 190 ? 5.091 11.706 -5.081 1.00 68.00 190 PHE A N 1
ATOM 1497 C CA . PHE A 1 190 ? 4.025 11.412 -4.119 1.00 68.00 190 PHE A CA 1
ATOM 1498 C C . PHE A 1 190 ? 4.514 11.435 -2.669 1.00 68.00 190 PHE A C 1
ATOM 1500 O O . PHE A 1 190 ? 3.813 11.962 -1.808 1.00 68.00 190 PHE A O 1
ATOM 1507 N N . SER A 1 191 ? 5.731 10.959 -2.399 1.00 65.88 191 SER A N 1
ATOM 1508 C CA . SER A 1 191 ? 6.295 10.987 -1.044 1.00 65.88 191 SER A CA 1
ATOM 1509 C C . SER A 1 191 ? 6.519 12.420 -0.537 1.00 65.88 191 SER A C 1
ATOM 1511 O O . SER A 1 191 ? 6.283 12.718 0.636 1.00 65.88 191 SER A O 1
ATOM 1513 N N . GLN A 1 192 ? 6.921 13.346 -1.416 1.00 64.31 192 GLN A N 1
ATOM 1514 C CA . GLN A 1 192 ? 7.036 14.771 -1.084 1.00 64.31 192 GLN A CA 1
ATOM 1515 C C . GLN A 1 192 ? 5.665 15.399 -0.824 1.00 64.31 192 GLN A C 1
ATOM 1517 O O . GLN A 1 192 ? 5.502 16.126 0.157 1.00 64.31 192 GLN A O 1
ATOM 1522 N N . TRP A 1 193 ? 4.673 15.092 -1.663 1.00 66.31 193 TRP A N 1
ATOM 1523 C CA . TRP A 1 193 ? 3.300 15.557 -1.473 1.00 66.31 193 TRP A CA 1
ATOM 1524 C C . TRP A 1 193 ? 2.711 15.076 -0.139 1.00 66.31 193 TRP A C 1
ATOM 1526 O O . TRP A 1 193 ? 2.107 15.853 0.601 1.00 66.31 193 TRP A O 1
ATOM 1536 N N . GLU A 1 194 ? 2.928 13.810 0.211 1.00 63.94 194 GLU A N 1
ATOM 1537 C CA . GLU A 1 194 ? 2.446 13.217 1.458 1.00 63.94 194 GLU A CA 1
ATOM 1538 C C . GLU A 1 194 ? 3.107 13.837 2.697 1.00 63.94 194 GLU A C 1
ATOM 1540 O O . GLU A 1 194 ? 2.416 14.189 3.656 1.00 63.94 194 GLU A O 1
ATOM 1545 N N . LYS A 1 195 ? 4.428 14.062 2.662 1.00 63.28 195 LYS A N 1
ATOM 1546 C CA . LYS A 1 195 ? 5.162 14.757 3.737 1.00 63.28 195 LYS A CA 1
ATOM 1547 C C . LYS A 1 195 ? 4.661 16.182 3.969 1.00 63.28 195 LYS A C 1
ATOM 1549 O O . LYS A 1 195 ? 4.625 16.634 5.111 1.00 63.28 195 LYS A O 1
ATOM 1554 N N . LEU A 1 196 ? 4.286 16.891 2.905 1.00 58.88 196 LEU A N 1
ATOM 1555 C CA . LEU A 1 196 ? 3.683 18.220 3.012 1.00 58.88 196 LEU A CA 1
ATOM 1556 C C . LEU A 1 196 ? 2.268 18.122 3.595 1.00 58.88 196 LEU A C 1
ATOM 1558 O O . LEU A 1 196 ? 1.932 18.819 4.547 1.00 58.88 196 LEU A O 1
ATOM 1562 N N . ARG A 1 197 ? 1.446 17.199 3.095 1.00 58.91 197 ARG A N 1
ATOM 1563 C CA . ARG A 1 197 ? 0.071 17.019 3.572 1.00 58.91 197 ARG A CA 1
ATOM 1564 C C . ARG A 1 197 ? -0.013 16.639 5.055 1.00 58.91 197 ARG A C 1
ATOM 1566 O O . ARG A 1 197 ? -0.918 17.108 5.736 1.00 58.91 197 ARG A O 1
ATOM 1573 N N . SER A 1 198 ? 0.886 15.789 5.551 1.00 54.38 198 SER A N 1
ATOM 1574 C CA . SER A 1 198 ? 0.840 15.282 6.932 1.00 54.38 198 SER A CA 1
ATOM 1575 C C . SER A 1 198 ? 1.292 16.299 7.984 1.00 54.38 198 SER A C 1
ATOM 1577 O O . SER A 1 198 ? 0.838 16.234 9.124 1.00 54.38 198 SER A O 1
ATOM 1579 N N . LYS A 1 199 ? 2.153 17.258 7.618 1.00 45.72 199 LYS A N 1
ATOM 1580 C CA . LYS A 1 199 ? 2.728 18.242 8.553 1.00 45.72 199 LYS A CA 1
ATOM 1581 C C . LYS A 1 199 ? 1.928 19.535 8.685 1.00 45.72 199 LYS A C 1
ATOM 1583 O O . LYS A 1 199 ? 2.219 20.330 9.576 1.00 45.72 199 LYS A O 1
ATOM 1588 N N . LEU A 1 200 ? 0.965 19.784 7.801 1.00 41.81 200 LEU A N 1
ATOM 1589 C CA . LEU A 1 200 ? 0.352 21.103 7.669 1.00 41.81 200 LEU A CA 1
ATOM 1590 C C . LEU A 1 200 ? -1.155 21.056 7.940 1.00 41.81 200 LEU A C 1
ATOM 1592 O O . LEU A 1 200 ? -1.877 20.323 7.262 1.00 41.81 200 LEU A O 1
ATOM 1596 N N . PRO A 1 201 ? -1.674 21.854 8.894 1.00 45.97 201 PRO A N 1
ATOM 1597 C CA . PRO A 1 201 ? -3.111 22.050 9.014 1.00 45.97 201 PRO A CA 1
ATOM 1598 C C . PRO A 1 201 ? -3.684 22.604 7.698 1.00 45.97 201 PRO A C 1
ATOM 1600 O O . PRO A 1 201 ? -3.015 23.347 6.981 1.00 45.97 201 PRO A O 1
ATOM 1603 N N . ALA A 1 202 ? -4.938 22.260 7.387 1.00 50.41 202 ALA A N 1
ATOM 1604 C CA . ALA A 1 202 ? -5.560 22.492 6.074 1.00 50.41 202 ALA A CA 1
ATOM 1605 C C . ALA A 1 202 ? -5.458 23.940 5.546 1.00 50.41 202 ALA A C 1
ATOM 1607 O O . ALA A 1 202 ? -5.391 24.151 4.342 1.00 50.41 202 ALA A O 1
ATOM 1608 N N . HIS A 1 203 ? -5.396 24.937 6.434 1.00 50.59 203 HIS A N 1
ATOM 1609 C CA . HIS A 1 203 ? -5.256 26.352 6.075 1.00 50.59 203 HIS A CA 1
ATOM 1610 C C . HIS A 1 203 ? -3.820 26.774 5.695 1.00 50.59 203 HIS A C 1
ATOM 1612 O O . HIS A 1 203 ? -3.643 27.821 5.082 1.00 50.59 203 HIS A O 1
ATOM 1618 N N . LEU A 1 204 ? -2.792 25.994 6.052 1.00 43.00 204 LEU A N 1
ATOM 1619 C CA . LEU A 1 204 ? -1.400 26.223 5.636 1.00 43.00 204 LEU A CA 1
ATOM 1620 C C . LEU A 1 204 ? -1.051 25.480 4.342 1.00 43.00 204 LEU A C 1
ATOM 1622 O O . LEU A 1 204 ? -0.196 25.948 3.595 1.00 43.00 204 LEU A O 1
ATOM 1626 N N . LEU A 1 205 ? -1.759 24.386 4.035 1.00 51.66 205 LEU A N 1
ATOM 1627 C CA . LEU A 1 205 ? -1.730 23.751 2.710 1.00 51.66 205 LEU A CA 1
ATOM 1628 C C . LEU A 1 205 ? -2.073 24.765 1.606 1.00 51.66 205 LEU A C 1
ATOM 1630 O O . LEU A 1 205 ? -1.347 24.842 0.624 1.00 51.66 205 LEU A O 1
ATOM 1634 N N . THR A 1 206 ? -3.082 25.611 1.840 1.00 49.09 206 THR A N 1
ATOM 1635 C CA . THR A 1 206 ? -3.466 26.772 1.011 1.00 49.09 206 THR A CA 1
ATOM 1636 C C . THR A 1 206 ? -2.306 27.722 0.701 1.00 49.09 206 THR A C 1
ATOM 1638 O O . THR A 1 206 ? -2.129 28.151 -0.434 1.00 49.09 206 THR A O 1
ATOM 1641 N N . ARG A 1 207 ? -1.480 28.049 1.700 1.00 46.25 207 ARG A N 1
ATOM 1642 C CA . ARG A 1 207 ? -0.364 28.993 1.518 1.00 46.25 207 ARG A CA 1
ATOM 1643 C C . ARG A 1 207 ? 0.812 28.367 0.774 1.00 46.25 207 ARG A C 1
ATOM 1645 O O . ARG A 1 207 ? 1.460 29.026 -0.027 1.00 46.25 207 ARG A O 1
ATOM 1652 N N . LEU A 1 208 ? 1.079 27.083 1.002 1.00 49.28 208 LEU A N 1
ATOM 1653 C CA . LEU A 1 208 ? 2.120 26.365 0.263 1.00 49.28 208 LEU A CA 1
ATOM 1654 C C . LEU A 1 208 ? 1.742 26.121 -1.190 1.00 49.28 208 LEU A C 1
ATOM 1656 O O . LEU A 1 208 ? 2.617 26.083 -2.048 1.00 49.28 208 LEU A O 1
ATOM 1660 N N . THR A 1 209 ? 0.453 25.985 -1.484 1.00 50.69 209 THR A N 1
ATOM 1661 C CA . THR A 1 209 ? -0.018 25.897 -2.864 1.00 50.69 209 THR A CA 1
ATOM 1662 C C . THR A 1 209 ? 0.188 27.219 -3.597 1.00 50.69 209 THR A C 1
ATOM 1664 O O . THR A 1 209 ? 0.678 27.203 -4.723 1.00 50.69 209 THR A O 1
ATOM 1667 N N . GLU A 1 210 ? 0.014 28.362 -2.927 1.00 50.38 210 GLU A N 1
ATOM 1668 C CA . GLU A 1 210 ? 0.402 29.675 -3.468 1.00 50.38 210 GLU A CA 1
ATOM 1669 C C . GLU A 1 210 ? 1.924 29.787 -3.717 1.00 50.38 210 GLU A C 1
ATOM 1671 O O . GLU A 1 210 ? 2.333 30.215 -4.798 1.00 50.38 210 GLU A O 1
ATOM 1676 N N . GLU A 1 211 ? 2.774 29.342 -2.780 1.00 50.28 211 GLU A N 1
ATOM 1677 C CA . GLU A 1 211 ? 4.245 29.370 -2.931 1.00 50.28 211 GLU A CA 1
ATOM 1678 C C . GLU A 1 211 ? 4.766 28.412 -4.022 1.00 50.28 211 GLU A C 1
ATOM 1680 O O . GLU A 1 211 ? 5.673 28.758 -4.783 1.00 50.28 211 GLU A O 1
ATOM 1685 N N . LEU A 1 212 ? 4.166 27.224 -4.154 1.00 52.38 212 LEU A N 1
ATOM 1686 C CA . LEU A 1 212 ? 4.500 26.217 -5.172 1.00 52.38 212 LEU A CA 1
ATOM 1687 C C . LEU A 1 212 ? 3.815 26.477 -6.530 1.00 52.38 212 LEU A C 1
ATOM 1689 O O . LEU A 1 212 ? 3.986 25.699 -7.481 1.00 52.38 212 LEU A O 1
ATOM 1693 N N . LYS A 1 213 ? 3.045 27.571 -6.642 1.00 53.62 213 LYS A N 1
ATOM 1694 C CA . LYS A 1 213 ? 2.216 27.916 -7.811 1.00 53.62 213 LYS A CA 1
ATOM 1695 C C . LYS A 1 213 ? 1.302 26.760 -8.239 1.00 53.62 213 LYS A C 1
ATOM 1697 O O . LYS A 1 213 ? 1.230 26.427 -9.424 1.00 53.62 213 LYS A O 1
ATOM 1702 N N . ILE A 1 214 ? 0.705 26.081 -7.270 1.00 51.66 214 ILE A N 1
ATOM 1703 C CA . ILE A 1 214 ? -0.322 25.051 -7.438 1.00 51.66 214 ILE A CA 1
ATOM 1704 C C . ILE A 1 214 ? -1.655 25.754 -7.159 1.00 51.66 214 ILE A C 1
ATOM 1706 O O . ILE A 1 214 ? -1.803 26.379 -6.112 1.00 51.66 214 ILE A O 1
ATOM 1710 N N . ASP A 1 215 ? -2.602 25.726 -8.093 1.00 47.56 215 ASP A N 1
ATOM 1711 C CA . ASP A 1 215 ? -3.887 26.406 -7.920 1.00 47.56 215 ASP A CA 1
ATOM 1712 C C . ASP A 1 215 ? -4.660 25.751 -6.761 1.00 47.56 215 ASP A C 1
ATOM 1714 O O . ASP A 1 215 ? -4.704 24.531 -6.609 1.00 47.56 215 ASP A O 1
ATOM 1718 N N . GLN A 1 216 ? -5.294 26.566 -5.925 1.00 42.62 216 GLN A N 1
ATOM 1719 C CA . GLN A 1 216 ? -6.121 26.137 -4.803 1.00 42.62 216 GLN A CA 1
ATOM 1720 C C . GLN A 1 216 ? -7.209 25.133 -5.226 1.00 42.62 216 GLN A C 1
ATOM 1722 O O . GLN A 1 216 ? -7.504 24.189 -4.494 1.00 42.62 216 GLN A O 1
ATOM 1727 N N . ARG A 1 217 ? -7.785 25.312 -6.426 1.00 45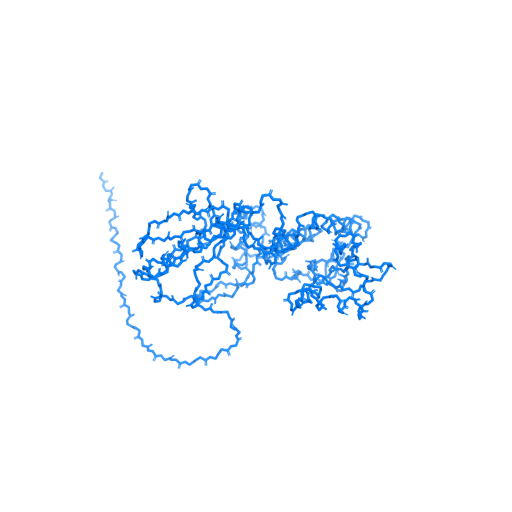.06 217 ARG A N 1
ATOM 1728 C CA . ARG A 1 217 ? -8.754 24.368 -7.009 1.00 45.06 217 ARG A CA 1
ATOM 1729 C C . ARG A 1 217 ? -8.091 23.031 -7.340 1.00 45.06 217 ARG A C 1
ATOM 1731 O O . ARG A 1 217 ? -8.699 21.982 -7.181 1.00 45.06 217 ARG A O 1
ATOM 1738 N N . GLU A 1 218 ? -6.822 23.042 -7.727 1.00 46.16 218 GLU A N 1
ATOM 1739 C CA . GLU A 1 218 ? -6.054 21.838 -8.044 1.00 46.16 218 GLU A CA 1
ATOM 1740 C C . GLU A 1 218 ? -5.695 21.018 -6.804 1.00 46.16 218 GLU A C 1
ATOM 1742 O O . GLU A 1 218 ? -5.452 19.831 -6.944 1.00 46.16 218 GLU A O 1
ATOM 1747 N N . VAL A 1 219 ? -5.727 21.577 -5.590 1.00 45.09 219 VAL A N 1
ATOM 1748 C CA . VAL A 1 219 ? -5.483 20.830 -4.336 1.00 45.09 219 VAL A CA 1
ATOM 1749 C C . VAL A 1 219 ? -6.593 19.812 -4.062 1.00 45.09 219 VAL A C 1
ATOM 1751 O O . VAL A 1 219 ? -6.332 18.669 -3.670 1.00 45.09 219 VAL A O 1
ATOM 1754 N N . ASP A 1 220 ? -7.837 20.200 -4.337 1.00 45.12 220 ASP A N 1
ATOM 1755 C CA . ASP A 1 220 ? -8.988 19.299 -4.275 1.00 45.12 220 ASP A CA 1
ATOM 1756 C C . ASP A 1 220 ? -8.930 18.253 -5.416 1.00 45.12 220 ASP A C 1
ATOM 1758 O O . ASP A 1 220 ? -9.279 17.076 -5.214 1.00 45.12 220 ASP A O 1
ATOM 1762 N N . HIS A 1 221 ? -8.364 18.651 -6.568 1.00 51.03 221 HIS A N 1
ATOM 1763 C CA . HIS A 1 221 ? -8.234 17.878 -7.812 1.00 51.03 221 HIS A CA 1
ATOM 1764 C C . HIS A 1 221 ? -6.838 17.278 -8.087 1.00 51.03 221 HIS A C 1
ATOM 1766 O O . HIS A 1 221 ? -6.603 16.802 -9.196 1.00 51.03 221 HIS A O 1
ATOM 1772 N N . VAL A 1 222 ? -5.925 17.177 -7.106 1.00 50.16 222 VAL A N 1
ATOM 1773 C CA . VAL A 1 222 ? -4.563 16.602 -7.306 1.00 50.16 222 VAL A CA 1
ATOM 1774 C C . VAL A 1 222 ? -4.610 15.215 -7.941 1.00 50.16 222 VAL A C 1
ATOM 1776 O O . VAL A 1 222 ? -3.682 14.754 -8.593 1.00 50.16 222 VAL A O 1
ATOM 1779 N N . CYS A 1 223 ? -5.735 14.534 -7.775 1.00 48.00 223 CYS A N 1
ATOM 1780 C CA . CYS A 1 223 ? -5.959 13.178 -8.239 1.00 48.00 223 CYS A CA 1
ATOM 1781 C C . CYS A 1 223 ? -6.627 13.075 -9.619 1.00 48.00 223 CYS A C 1
ATOM 1783 O O . CYS A 1 223 ? -6.966 11.970 -10.046 1.00 48.00 223 CYS A O 1
ATOM 1785 N N . GLU A 1 224 ? -6.812 14.207 -10.293 1.00 57.59 224 GLU A N 1
ATOM 1786 C CA . GLU A 1 224 ? -7.073 14.316 -11.732 1.00 57.59 224 GLU A CA 1
ATOM 1787 C C . GLU A 1 224 ? -5.806 14.712 -12.504 1.00 57.59 224 GLU A C 1
ATOM 1789 O O . GLU A 1 224 ? -5.797 14.678 -13.733 1.00 57.59 224 GLU A O 1
ATOM 1794 N N . MET A 1 225 ? -4.719 15.052 -11.801 1.00 63.72 225 MET A N 1
ATOM 1795 C CA . MET A 1 225 ? -3.468 15.424 -12.446 1.00 63.72 225 MET A CA 1
ATOM 1796 C C . MET A 1 225 ? -2.817 14.204 -13.109 1.00 63.72 225 MET A C 1
ATOM 1798 O O . MET A 1 225 ? -2.779 13.117 -12.515 1.00 63.72 225 MET A O 1
ATOM 1802 N N . PRO A 1 226 ? -2.275 14.369 -14.326 1.00 76.94 226 PRO A N 1
ATOM 1803 C CA . PRO A 1 226 ? -1.464 13.344 -14.952 1.00 76.94 226 PRO A CA 1
ATOM 1804 C C . PRO A 1 226 ? -0.309 12.924 -14.038 1.00 76.94 226 PRO A C 1
ATOM 1806 O O . PRO A 1 226 ? 0.334 13.776 -13.426 1.00 76.94 226 PRO A O 1
ATOM 1809 N N . VAL A 1 227 ? -0.001 11.632 -13.966 1.00 85.62 227 VAL A N 1
ATOM 1810 C CA . VAL A 1 227 ? 1.205 11.139 -13.279 1.00 85.62 227 VAL A CA 1
ATOM 1811 C C . VAL A 1 227 ? 2.224 10.639 -14.292 1.00 85.62 227 VAL A C 1
ATOM 1813 O O . VAL A 1 227 ? 1.869 10.217 -15.391 1.00 85.62 227 VAL A O 1
ATOM 1816 N N . LYS A 1 228 ? 3.505 10.700 -13.932 1.00 88.12 228 LYS A N 1
ATOM 1817 C CA . LYS A 1 228 ? 4.603 10.171 -14.744 1.00 88.12 228 LYS A CA 1
ATOM 1818 C C . LYS A 1 228 ? 5.523 9.306 -13.896 1.00 88.12 228 LYS A C 1
ATOM 1820 O O . LYS A 1 228 ? 5.841 9.668 -12.765 1.00 88.12 228 LYS A O 1
ATOM 1825 N N . ILE A 1 229 ? 5.967 8.197 -14.480 1.00 91.50 229 ILE A N 1
ATOM 1826 C CA . ILE A 1 229 ? 7.091 7.417 -13.962 1.00 91.50 229 ILE A CA 1
ATOM 1827 C C . ILE A 1 229 ? 8.357 8.236 -14.214 1.00 91.50 229 ILE A C 1
ATOM 1829 O O . ILE A 1 229 ? 8.570 8.727 -15.327 1.00 91.50 229 ILE A O 1
ATOM 1833 N N . VAL A 1 230 ? 9.156 8.427 -13.173 1.00 87.00 230 VAL A N 1
ATOM 1834 C CA . VAL A 1 230 ? 10.423 9.160 -13.221 1.00 87.00 230 VAL A CA 1
ATOM 1835 C C . VAL A 1 230 ? 11.546 8.295 -12.658 1.00 87.00 230 VAL A C 1
ATOM 1837 O O . VAL A 1 230 ? 11.282 7.279 -12.032 1.00 87.00 230 VAL A O 1
ATOM 1840 N N . ASP A 1 231 ? 12.785 8.738 -12.863 1.00 84.00 231 ASP A N 1
ATOM 1841 C CA . ASP A 1 231 ? 14.002 8.083 -12.368 1.00 84.00 231 ASP A CA 1
ATOM 1842 C C . ASP A 1 231 ? 14.255 6.669 -12.928 1.00 84.00 231 ASP A C 1
ATOM 1844 O O . ASP A 1 231 ? 14.093 5.644 -12.271 1.00 84.00 231 ASP A O 1
ATOM 1848 N N . LEU A 1 232 ? 14.757 6.631 -14.166 1.00 90.06 232 LEU A N 1
ATOM 1849 C CA . LEU A 1 232 ? 15.251 5.411 -14.811 1.00 90.06 232 LEU A CA 1
ATOM 1850 C C . LEU A 1 232 ? 16.705 5.075 -14.423 1.00 90.06 232 LEU A C 1
ATOM 1852 O O . LEU A 1 232 ? 17.334 4.265 -15.100 1.00 90.06 232 LEU A O 1
ATOM 1856 N N . GLY A 1 233 ? 17.269 5.678 -13.367 1.00 87.00 233 GLY A N 1
ATOM 1857 C CA . GLY A 1 233 ? 18.672 5.478 -12.983 1.00 87.00 233 GLY A CA 1
ATOM 1858 C C . GLY A 1 233 ? 19.015 4.035 -12.594 1.00 87.00 233 GLY A C 1
ATOM 1859 O O . GLY A 1 233 ? 20.148 3.602 -12.787 1.00 87.00 233 GLY A O 1
ATOM 1860 N N . ASN A 1 234 ? 18.024 3.281 -12.108 1.00 89.81 234 ASN A N 1
ATOM 1861 C CA . ASN A 1 234 ? 18.149 1.856 -11.783 1.00 89.81 234 ASN A CA 1
ATOM 1862 C C . ASN A 1 234 ? 17.592 0.928 -12.875 1.00 89.81 234 ASN A C 1
ATOM 1864 O O . ASN A 1 234 ? 17.690 -0.290 -12.749 1.00 89.81 234 ASN A O 1
ATOM 1868 N N . ALA A 1 235 ? 16.992 1.477 -13.934 1.00 94.81 235 ALA A N 1
ATOM 1869 C CA . ALA A 1 235 ? 16.330 0.686 -14.961 1.00 94.81 235 ALA A CA 1
ATOM 1870 C C . ALA A 1 235 ? 17.324 -0.179 -15.751 1.00 94.81 235 ALA A C 1
ATOM 1872 O O . ALA A 1 235 ? 18.503 0.150 -15.901 1.00 94.81 235 ALA A O 1
ATOM 1873 N N . CYS A 1 236 ? 16.833 -1.286 -16.302 1.00 95.25 236 CYS A N 1
ATOM 1874 C CA . CYS A 1 236 ? 17.620 -2.180 -17.145 1.00 95.25 236 CYS A CA 1
ATOM 1875 C C . CYS A 1 236 ? 16.818 -2.642 -18.364 1.00 95.25 236 CYS A C 1
ATOM 1877 O O . CYS A 1 236 ? 15.615 -2.402 -18.477 1.00 95.25 236 CYS A O 1
ATOM 1879 N N . TRP A 1 237 ? 17.491 -3.288 -19.313 1.00 96.12 237 TRP A N 1
ATOM 1880 C CA . TRP A 1 237 ? 16.829 -3.835 -20.494 1.00 96.12 237 TRP A CA 1
ATOM 1881 C C . TRP A 1 237 ? 16.300 -5.232 -20.187 1.00 96.12 237 TRP A C 1
ATOM 1883 O O . TRP A 1 237 ? 16.982 -6.008 -19.522 1.00 96.12 237 TRP A O 1
ATOM 1893 N N . VAL A 1 238 ? 15.157 -5.605 -20.766 1.00 91.81 238 VAL A N 1
ATOM 1894 C CA . VAL A 1 238 ? 14.563 -6.951 -20.602 1.00 91.81 238 VAL A CA 1
ATOM 1895 C C . VAL A 1 238 ? 15.549 -8.075 -20.951 1.00 91.81 238 VAL A C 1
ATOM 1897 O O . VAL A 1 238 ? 15.511 -9.142 -20.352 1.00 91.81 238 VAL A O 1
ATOM 1900 N N . ASN A 1 239 ? 16.459 -7.828 -21.897 1.00 91.31 239 ASN A N 1
ATOM 1901 C CA . ASN A 1 239 ? 17.455 -8.807 -22.341 1.00 91.31 239 ASN A CA 1
ATOM 1902 C C . ASN A 1 239 ? 18.868 -8.542 -21.788 1.00 91.31 239 ASN A C 1
ATOM 1904 O O . ASN A 1 239 ? 19.810 -9.220 -22.193 1.00 91.31 239 ASN A O 1
ATOM 1908 N N . ASN A 1 240 ? 19.051 -7.533 -20.931 1.00 92.88 240 ASN A N 1
ATOM 1909 C CA . ASN A 1 240 ? 20.356 -7.178 -20.376 1.00 92.88 240 ASN A CA 1
ATOM 1910 C C . ASN A 1 240 ? 20.206 -6.557 -18.980 1.00 92.88 240 ASN A C 1
ATOM 1912 O O . ASN A 1 240 ? 19.971 -5.353 -18.835 1.00 92.88 240 ASN A O 1
ATOM 1916 N N . HIS A 1 241 ? 20.345 -7.403 -17.960 1.00 93.06 241 HIS A N 1
ATOM 1917 C CA . HIS A 1 241 ? 20.242 -7.023 -16.556 1.00 93.06 241 HIS A CA 1
ATOM 1918 C C . HIS A 1 241 ? 21.581 -6.507 -16.022 1.00 93.06 241 HIS A C 1
ATOM 1920 O O . HIS A 1 241 ? 22.612 -7.158 -16.174 1.00 93.06 241 HIS A O 1
ATOM 1926 N N . PHE A 1 242 ? 21.556 -5.359 -15.342 1.00 89.12 242 PHE A N 1
ATOM 1927 C CA . PHE A 1 242 ? 22.757 -4.757 -14.748 1.00 89.12 242 PHE A CA 1
ATOM 1928 C C . PHE A 1 242 ? 23.042 -5.242 -13.319 1.00 89.12 242 PHE A C 1
ATOM 1930 O O . PHE A 1 242 ? 24.180 -5.188 -12.862 1.00 89.12 242 PHE A O 1
ATOM 1937 N N . SER A 1 243 ? 22.018 -5.720 -12.607 1.00 90.56 243 SER A N 1
ATOM 1938 C CA . SER A 1 243 ? 22.110 -6.238 -11.239 1.00 90.56 243 SER A CA 1
ATOM 1939 C C . SER A 1 243 ? 21.027 -7.289 -11.003 1.00 90.56 243 SER A C 1
ATOM 1941 O O . SER A 1 243 ? 19.902 -7.121 -11.470 1.00 90.56 243 SER A O 1
ATOM 1943 N N . ASP A 1 244 ? 21.345 -8.332 -10.232 1.00 87.06 244 ASP A N 1
ATOM 1944 C CA . ASP A 1 244 ? 20.369 -9.306 -9.710 1.00 87.06 244 ASP A CA 1
ATOM 1945 C C . ASP A 1 244 ? 19.652 -8.800 -8.447 1.00 87.06 244 ASP A C 1
ATOM 1947 O O . ASP A 1 244 ? 18.682 -9.397 -7.986 1.00 87.06 244 ASP A O 1
ATOM 1951 N N . THR A 1 245 ? 20.156 -7.718 -7.848 1.00 89.44 245 THR A N 1
ATOM 1952 C CA . THR A 1 245 ? 19.574 -7.095 -6.656 1.00 89.44 245 THR A CA 1
ATOM 1953 C C . THR A 1 245 ? 18.933 -5.782 -7.069 1.00 89.44 245 THR A C 1
ATOM 1955 O O . THR A 1 245 ? 19.622 -4.778 -7.249 1.00 89.44 245 THR A O 1
ATOM 1958 N N . ILE A 1 246 ? 17.615 -5.822 -7.233 1.00 93.88 246 ILE A N 1
ATOM 1959 C CA . ILE A 1 246 ? 16.784 -4.692 -7.646 1.00 93.88 246 ILE A CA 1
ATOM 1960 C C . ILE A 1 246 ? 15.671 -4.426 -6.624 1.00 93.88 246 ILE A C 1
ATOM 1962 O O . ILE A 1 246 ? 15.526 -5.174 -5.652 1.00 93.88 246 ILE A O 1
ATOM 1966 N N . GLN A 1 247 ? 14.869 -3.386 -6.867 1.00 95.88 247 GLN A N 1
ATOM 1967 C CA . GLN A 1 247 ? 13.716 -2.958 -6.071 1.00 95.88 247 GLN A CA 1
ATOM 1968 C C . GLN A 1 247 ? 14.064 -2.485 -4.659 1.00 95.88 247 GLN A C 1
ATOM 1970 O O . GLN A 1 247 ? 14.830 -3.105 -3.913 1.00 95.88 247 GLN A O 1
ATOM 1975 N N . SER A 1 248 ? 13.418 -1.403 -4.241 1.00 92.75 248 SER A N 1
ATOM 1976 C CA . SER A 1 248 ? 13.380 -0.997 -2.838 1.00 92.75 248 SER A CA 1
ATOM 1977 C C . SER A 1 248 ? 12.714 -2.078 -1.969 1.00 92.75 248 SER A C 1
ATOM 1979 O O . SER A 1 248 ? 11.793 -2.769 -2.403 1.00 92.75 248 SER A O 1
ATOM 1981 N N . ARG A 1 249 ? 13.196 -2.248 -0.729 1.00 90.75 249 ARG A N 1
ATOM 1982 C CA . ARG A 1 249 ? 12.927 -3.425 0.123 1.00 90.75 249 ARG A CA 1
ATOM 1983 C C . ARG A 1 249 ? 11.442 -3.779 0.247 1.00 90.75 249 ARG A C 1
ATOM 1985 O O . ARG A 1 249 ? 11.136 -4.947 0.051 1.00 90.75 249 ARG A O 1
ATOM 1992 N N . SER A 1 250 ? 10.564 -2.816 0.541 1.00 90.94 250 SER A N 1
ATOM 1993 C CA . SER A 1 250 ? 9.113 -3.023 0.732 1.00 90.94 250 SER A CA 1
ATOM 1994 C C . SER A 1 250 ? 8.346 -3.379 -0.550 1.00 90.94 250 SER A C 1
ATOM 1996 O O . SER A 1 250 ? 7.226 -3.880 -0.491 1.00 90.94 250 SER A O 1
ATOM 1998 N N . TYR A 1 251 ? 8.950 -3.126 -1.712 1.00 96.31 251 TYR A N 1
ATOM 1999 C CA . TYR A 1 251 ? 8.357 -3.324 -3.038 1.00 96.31 251 TYR A CA 1
ATOM 2000 C C . TYR A 1 251 ? 9.016 -4.484 -3.786 1.00 96.31 251 TYR A C 1
ATOM 2002 O O . TYR A 1 251 ? 8.751 -4.669 -4.974 1.00 96.31 251 TYR A O 1
ATOM 2010 N N . ARG A 1 252 ? 9.909 -5.229 -3.120 1.00 95.94 252 ARG A N 1
ATOM 2011 C CA . ARG A 1 252 ? 10.700 -6.290 -3.739 1.00 95.94 252 ARG A CA 1
ATOM 2012 C C . ARG A 1 252 ? 9.868 -7.553 -3.921 1.00 95.94 252 ARG A C 1
ATOM 2014 O O . ARG A 1 252 ? 9.179 -7.993 -3.007 1.00 95.94 252 ARG A O 1
ATOM 2021 N N . SER A 1 253 ? 9.958 -8.114 -5.116 1.00 95.81 253 SER A N 1
ATOM 2022 C CA . SER A 1 253 ? 9.213 -9.295 -5.547 1.00 95.81 253 SER A CA 1
ATOM 2023 C C . SER A 1 253 ? 9.827 -10.604 -5.028 1.00 95.81 253 SER A C 1
ATOM 2025 O O . SER A 1 253 ? 11.039 -10.657 -4.773 1.00 95.81 253 SER A O 1
ATOM 2027 N N . PRO A 1 254 ? 9.027 -11.675 -4.863 1.00 94.19 254 PRO A N 1
ATOM 2028 C CA . PRO A 1 254 ? 9.522 -12.964 -4.390 1.00 94.19 254 PRO A CA 1
ATOM 2029 C C . PRO A 1 254 ? 10.558 -13.578 -5.339 1.00 94.19 254 PRO A C 1
ATOM 2031 O O . PRO A 1 254 ? 11.526 -14.163 -4.861 1.00 94.19 254 PRO A O 1
ATOM 2034 N N . GLU A 1 255 ? 10.434 -13.404 -6.659 1.00 93.44 255 GLU A N 1
ATOM 2035 C CA . GLU A 1 255 ? 11.420 -13.902 -7.626 1.00 93.44 255 GLU A CA 1
ATOM 2036 C C . GLU A 1 255 ? 12.803 -13.245 -7.469 1.00 93.44 255 GLU A C 1
ATOM 2038 O O . GLU A 1 255 ? 13.830 -13.913 -7.633 1.00 93.44 255 GLU A O 1
ATOM 2043 N N . VAL A 1 256 ? 12.850 -11.969 -7.066 1.00 94.00 256 VAL A N 1
ATOM 2044 C CA . VAL A 1 256 ? 14.102 -11.259 -6.763 1.00 94.00 256 VAL A CA 1
ATOM 2045 C C . VAL A 1 256 ? 14.667 -11.710 -5.416 1.00 94.00 256 VAL A C 1
ATOM 2047 O O . VAL A 1 256 ? 15.865 -11.970 -5.324 1.00 94.00 256 VAL A O 1
ATOM 2050 N N . ILE A 1 257 ? 13.825 -11.870 -4.386 1.00 92.56 257 ILE A N 1
ATOM 2051 C CA . ILE A 1 257 ? 14.246 -12.388 -3.067 1.00 92.56 257 ILE A CA 1
ATOM 2052 C C . ILE A 1 257 ? 14.861 -13.788 -3.211 1.00 92.56 257 ILE A C 1
ATOM 2054 O O . ILE A 1 257 ? 15.937 -14.070 -2.685 1.00 92.56 257 ILE A O 1
ATOM 2058 N N . LEU A 1 258 ? 14.214 -14.652 -3.992 1.00 90.88 258 LEU A N 1
ATOM 2059 C CA . LEU A 1 258 ? 14.654 -16.022 -4.249 1.00 90.88 258 LEU A CA 1
ATOM 2060 C C . LEU A 1 258 ? 15.790 -16.113 -5.281 1.00 90.88 258 LEU A C 1
ATOM 2062 O O . LEU A 1 258 ? 16.365 -17.189 -5.467 1.00 90.88 258 LEU A O 1
ATOM 2066 N N . ARG A 1 259 ? 16.154 -14.999 -5.933 1.00 88.69 259 ARG A N 1
ATOM 2067 C CA . ARG A 1 259 ? 17.153 -14.939 -7.016 1.00 88.69 259 ARG A CA 1
ATOM 2068 C C . ARG A 1 259 ? 16.854 -15.936 -8.141 1.00 88.69 259 ARG A C 1
ATOM 2070 O O . ARG A 1 259 ? 17.758 -16.600 -8.652 1.00 88.69 259 ARG A O 1
ATOM 2077 N N . TRP A 1 260 ? 15.579 -16.064 -8.498 1.00 86.88 260 TRP A N 1
ATOM 2078 C CA . TRP A 1 260 ? 15.123 -16.932 -9.587 1.00 86.88 260 TRP A CA 1
ATOM 2079 C C . TRP A 1 260 ? 15.370 -16.317 -10.975 1.00 86.88 260 TRP A C 1
ATOM 2081 O O . TRP A 1 260 ? 15.398 -17.020 -11.982 1.00 86.88 260 TRP A O 1
ATOM 2091 N N . GLY A 1 261 ? 15.621 -15.010 -11.010 1.00 89.19 261 GLY A N 1
ATOM 2092 C CA . GLY A 1 261 ? 15.576 -14.195 -12.216 1.00 89.19 261 GLY A CA 1
ATOM 2093 C C . GLY A 1 261 ? 14.314 -13.344 -12.190 1.00 89.19 261 GLY A C 1
ATOM 2094 O O . GLY A 1 261 ? 13.302 -13.736 -11.615 1.00 89.19 261 GLY A O 1
ATOM 2095 N N . TYR A 1 262 ? 14.396 -12.154 -12.767 1.00 94.81 262 TYR A N 1
ATOM 2096 C CA . TYR A 1 262 ? 13.283 -11.216 -12.816 1.00 94.81 262 TYR A CA 1
ATOM 2097 C C . TYR A 1 262 ? 13.008 -10.794 -14.253 1.00 94.81 262 TYR A C 1
ATOM 2099 O O . TYR A 1 262 ? 13.825 -10.997 -15.147 1.00 94.81 262 TYR A O 1
ATOM 2107 N N . GLY A 1 263 ? 11.843 -10.197 -14.459 1.00 95.62 263 GLY A N 1
ATOM 2108 C CA . GLY A 1 263 ? 11.473 -9.552 -15.707 1.00 95.62 263 GLY A CA 1
ATOM 2109 C C . GLY A 1 263 ? 10.553 -8.373 -15.426 1.00 95.62 263 GLY A C 1
ATOM 2110 O O . GLY A 1 263 ? 10.454 -7.900 -14.294 1.00 95.62 263 GLY A O 1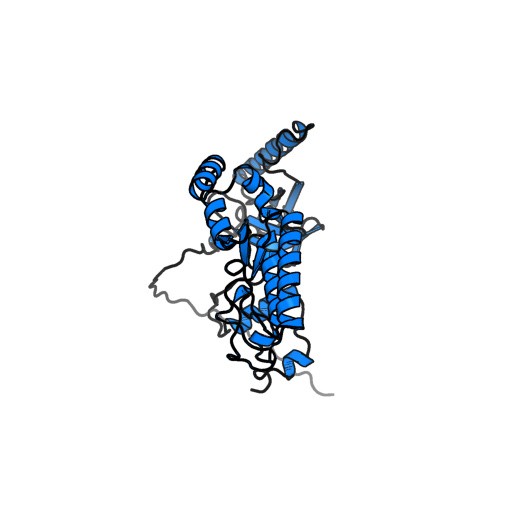
ATOM 2111 N N . SER A 1 264 ? 9.814 -7.945 -16.443 1.00 97.69 264 SER A N 1
ATOM 2112 C CA . SER A 1 264 ? 8.797 -6.893 -16.333 1.00 97.69 264 SER A CA 1
ATOM 2113 C C . SER A 1 264 ? 7.761 -7.129 -15.218 1.00 97.69 264 SER A C 1
ATOM 2115 O O . SER A 1 264 ? 7.223 -6.168 -14.672 1.00 97.69 264 SER A O 1
ATOM 2117 N N . SER A 1 265 ? 7.518 -8.387 -14.818 1.00 97.19 265 SER A N 1
ATOM 2118 C CA . SER A 1 265 ? 6.635 -8.741 -13.693 1.00 97.19 265 SER A CA 1
ATOM 2119 C C . SER A 1 265 ? 7.062 -8.125 -12.359 1.00 97.19 265 SER A C 1
ATOM 2121 O O . SER A 1 265 ? 6.201 -7.832 -11.530 1.00 97.19 265 SER A O 1
ATOM 2123 N N . ALA A 1 266 ? 8.359 -7.870 -12.167 1.00 98.00 266 ALA A N 1
ATOM 2124 C CA . ALA A 1 266 ? 8.873 -7.264 -10.946 1.00 98.00 266 ALA A CA 1
ATOM 2125 C C . ALA A 1 266 ? 8.278 -5.860 -10.727 1.00 98.00 266 ALA A C 1
ATOM 2127 O O . ALA A 1 266 ? 7.853 -5.536 -9.617 1.00 98.00 266 ALA A O 1
ATOM 2128 N N . ASP A 1 267 ? 8.144 -5.054 -11.786 1.00 98.56 267 ASP A N 1
ATOM 2129 C CA . ASP A 1 267 ? 7.518 -3.727 -11.697 1.00 98.56 267 ASP A CA 1
ATOM 2130 C C . ASP A 1 267 ? 6.021 -3.818 -11.373 1.00 98.56 267 ASP A C 1
ATOM 2132 O O . ASP A 1 267 ? 5.485 -2.973 -10.652 1.00 98.56 267 ASP A O 1
ATOM 2136 N N . ILE A 1 268 ? 5.337 -4.858 -11.863 1.00 98.56 268 ILE A N 1
ATOM 2137 C CA . ILE A 1 268 ? 3.917 -5.098 -11.567 1.00 98.56 268 ILE A CA 1
ATOM 2138 C C . ILE A 1 268 ? 3.732 -5.447 -10.087 1.00 98.56 268 ILE A C 1
ATOM 2140 O O . ILE A 1 268 ? 2.833 -4.906 -9.440 1.00 98.56 268 ILE A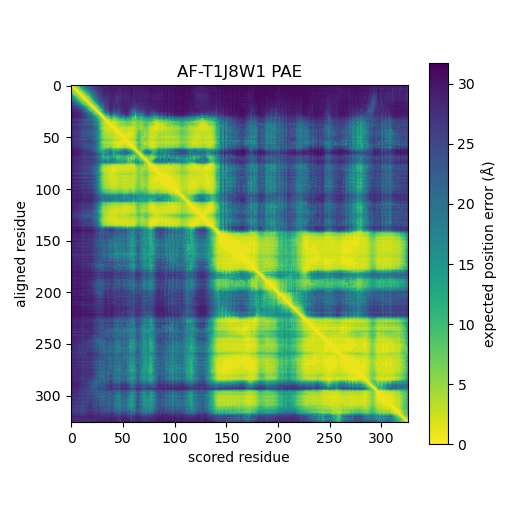 O 1
ATOM 2144 N N . TRP A 1 269 ? 4.618 -6.273 -9.522 1.00 98.38 269 TRP A N 1
ATOM 2145 C CA . TRP A 1 269 ? 4.640 -6.550 -8.085 1.00 98.38 269 TRP A CA 1
ATOM 2146 C C . TRP A 1 269 ? 4.838 -5.270 -7.266 1.00 98.38 269 TRP A C 1
ATOM 2148 O O . TRP A 1 269 ? 4.043 -4.969 -6.374 1.00 98.38 269 TRP A O 1
ATOM 2158 N N . SER A 1 270 ? 5.854 -4.468 -7.603 1.00 98.38 270 SER A N 1
ATOM 2159 C CA . SER A 1 270 ? 6.103 -3.187 -6.931 1.00 98.38 270 SER A CA 1
ATOM 2160 C C . SER A 1 270 ? 4.909 -2.232 -7.034 1.00 98.38 270 SER A C 1
ATOM 2162 O O . SER A 1 270 ? 4.555 -1.576 -6.055 1.00 98.38 270 SER A O 1
ATOM 2164 N N . THR A 1 271 ? 4.232 -2.206 -8.186 1.00 98.12 271 THR A N 1
ATOM 2165 C CA . THR A 1 271 ? 3.016 -1.409 -8.404 1.00 98.12 271 THR A CA 1
ATOM 2166 C C . THR A 1 271 ? 1.867 -1.862 -7.504 1.00 98.12 271 THR A C 1
ATOM 2168 O O . THR A 1 271 ? 1.140 -1.018 -6.983 1.00 98.12 271 THR A O 1
ATOM 2171 N N . ALA A 1 272 ? 1.709 -3.167 -7.259 1.00 96.94 272 ALA A N 1
ATOM 2172 C CA . ALA A 1 272 ? 0.706 -3.685 -6.327 1.00 96.94 272 ALA A CA 1
ATOM 2173 C C . ALA A 1 272 ? 1.003 -3.275 -4.872 1.00 96.94 272 ALA A C 1
ATOM 2175 O O . ALA A 1 272 ? 0.098 -2.812 -4.171 1.00 96.94 272 ALA A O 1
ATOM 2176 N N . CYS A 1 273 ? 2.268 -3.362 -4.439 1.00 95.19 273 CYS A N 1
ATOM 2177 C CA . CYS A 1 273 ? 2.699 -2.851 -3.133 1.00 95.19 273 CYS A CA 1
ATOM 2178 C C . CYS A 1 273 ? 2.414 -1.347 -2.994 1.00 95.19 273 CYS A C 1
ATOM 2180 O O . CYS A 1 273 ? 1.849 -0.918 -1.989 1.00 95.19 273 CYS A O 1
ATOM 2182 N N . MET A 1 274 ? 2.733 -0.559 -4.026 1.00 93.62 274 MET A N 1
ATOM 2183 C CA . MET A 1 274 ? 2.468 0.881 -4.062 1.00 93.62 274 MET A CA 1
ATOM 2184 C C . MET A 1 274 ? 0.966 1.196 -4.056 1.00 93.62 274 MET A C 1
ATOM 2186 O O . MET A 1 274 ? 0.536 2.123 -3.379 1.00 93.62 274 MET A O 1
ATOM 2190 N N . ALA A 1 275 ? 0.134 0.434 -4.772 1.00 91.62 275 ALA A N 1
ATOM 2191 C CA . ALA A 1 275 ? -1.318 0.617 -4.762 1.00 91.62 275 ALA A CA 1
ATOM 2192 C C . ALA A 1 275 ? -1.899 0.431 -3.355 1.00 91.62 275 ALA A C 1
ATOM 2194 O O . ALA A 1 275 ? -2.733 1.225 -2.913 1.00 91.62 275 ALA A O 1
ATOM 2195 N N . PHE A 1 276 ? -1.433 -0.600 -2.645 1.00 87.25 276 PHE A N 1
ATOM 2196 C CA . PHE A 1 276 ? -1.790 -0.822 -1.250 1.00 87.25 276 PHE A CA 1
ATOM 2197 C C . PHE A 1 276 ? -1.317 0.336 -0.367 1.00 87.25 276 PHE A C 1
ATOM 2199 O O . PHE A 1 276 ? -2.098 0.860 0.426 1.00 87.25 276 PHE A O 1
ATOM 2206 N N . GLU A 1 277 ? -0.075 0.783 -0.530 1.00 84.12 277 GLU A N 1
ATOM 2207 C CA . GLU A 1 277 ? 0.475 1.892 0.246 1.00 84.12 277 GLU A CA 1
ATOM 2208 C C . GLU A 1 277 ? -0.273 3.204 0.011 1.00 84.12 277 GLU A C 1
ATOM 2210 O O . GLU A 1 277 ? -0.642 3.876 0.967 1.00 84.12 277 GLU A O 1
ATOM 2215 N N . LEU A 1 278 ? -0.609 3.550 -1.228 1.00 80.12 278 LEU A N 1
ATOM 2216 C CA . LEU A 1 278 ? -1.396 4.750 -1.515 1.00 80.12 278 LEU A CA 1
ATOM 2217 C C . LEU A 1 278 ? -2.799 4.674 -0.895 1.00 80.12 278 LEU A C 1
ATOM 2219 O O . LEU A 1 278 ? -3.344 5.693 -0.468 1.00 80.12 278 LEU A O 1
ATOM 2223 N N . ALA A 1 279 ? -3.390 3.480 -0.826 1.00 74.75 279 ALA A N 1
ATOM 2224 C CA . ALA A 1 279 ? -4.706 3.270 -0.228 1.00 74.75 279 ALA A CA 1
ATOM 2225 C C . ALA A 1 279 ? -4.689 3.233 1.308 1.00 74.75 279 ALA A C 1
ATOM 2227 O O . ALA A 1 279 ? -5.734 3.436 1.919 1.00 74.75 279 ALA A O 1
ATOM 2228 N N . THR A 1 280 ? -3.540 2.962 1.934 1.00 67.12 280 THR A N 1
ATOM 2229 C CA . THR A 1 280 ? -3.452 2.674 3.379 1.00 67.12 280 THR A CA 1
ATOM 2230 C C . THR A 1 280 ? -2.448 3.538 4.142 1.00 67.12 280 THR A C 1
ATOM 2232 O O . THR A 1 280 ? -2.467 3.536 5.368 1.00 67.12 280 THR A O 1
ATOM 2235 N N . GLN A 1 281 ? -1.579 4.265 3.437 1.00 72.75 281 GLN A N 1
ATOM 2236 C CA . GLN A 1 281 ? -0.360 4.923 3.942 1.00 72.75 281 GLN A CA 1
ATOM 2237 C C . GLN A 1 281 ? 0.568 3.963 4.690 1.00 72.75 281 GLN A C 1
ATOM 2239 O O . GLN A 1 281 ? 1.241 4.337 5.648 1.00 72.75 281 GLN A O 1
ATOM 2244 N N . GLN A 1 282 ? 0.565 2.689 4.297 1.00 73.25 282 GLN A N 1
ATOM 2245 C CA . GLN A 1 282 ? 1.394 1.665 4.910 1.00 73.25 282 GLN A CA 1
ATOM 2246 C C . GLN A 1 282 ? 2.020 0.767 3.856 1.00 73.25 282 GLN A C 1
ATOM 2248 O O . GLN A 1 282 ? 1.367 0.340 2.909 1.00 73.25 282 GLN A O 1
ATOM 2253 N N . ASN A 1 283 ? 3.271 0.385 4.090 1.00 81.00 283 ASN A N 1
ATOM 2254 C CA . ASN A 1 283 ? 3.914 -0.670 3.319 1.00 81.00 283 ASN A CA 1
ATOM 2255 C C . ASN A 1 283 ? 3.116 -1.978 3.430 1.00 81.00 283 ASN A C 1
ATOM 2257 O O . ASN A 1 283 ? 2.807 -2.416 4.545 1.00 81.00 283 ASN A O 1
ATOM 2261 N N . LEU A 1 284 ? 2.838 -2.610 2.283 1.00 84.88 284 LEU A N 1
ATOM 2262 C CA . LEU A 1 284 ? 2.216 -3.938 2.216 1.00 84.88 284 LEU A CA 1
ATOM 2263 C C . LEU A 1 284 ? 3.089 -4.986 2.917 1.00 84.88 284 LEU A C 1
ATOM 2265 O O . LEU A 1 284 ? 2.601 -5.763 3.735 1.00 84.88 284 LEU A O 1
ATOM 2269 N N . PHE A 1 285 ? 4.396 -4.933 2.653 1.00 87.44 285 PHE A N 1
ATOM 2270 C CA . PHE A 1 285 ? 5.414 -5.749 3.306 1.00 87.44 285 PHE A CA 1
ATOM 2271 C C . PHE A 1 285 ? 6.442 -4.824 3.979 1.00 87.44 285 PHE A C 1
ATOM 2273 O O . PHE A 1 285 ? 7.386 -4.375 3.326 1.00 87.44 285 PHE A O 1
ATOM 2280 N N . PRO A 1 286 ? 6.247 -4.455 5.259 1.00 79.31 286 PRO A N 1
ATOM 2281 C CA . PRO A 1 286 ? 7.141 -3.533 5.951 1.00 79.31 286 PRO A CA 1
ATOM 2282 C C . PRO A 1 286 ? 8.530 -4.142 6.157 1.00 79.31 286 PRO A C 1
ATOM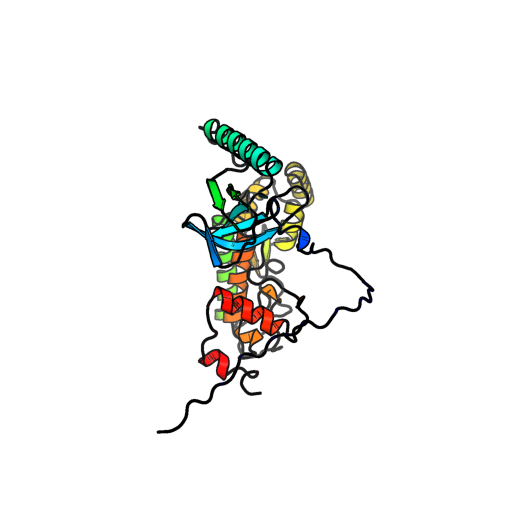 2284 O O . PRO A 1 286 ? 8.677 -5.346 6.376 1.00 79.31 286 PRO A O 1
ATOM 2287 N N . VAL A 1 287 ? 9.554 -3.288 6.136 1.00 72.06 287 VAL A N 1
ATOM 2288 C CA . VAL A 1 287 ? 10.918 -3.687 6.489 1.00 72.06 287 VAL A CA 1
ATOM 2289 C C . VAL A 1 287 ? 10.959 -3.951 7.987 1.00 72.06 287 VAL A C 1
ATOM 2291 O O . VAL A 1 287 ? 10.832 -3.024 8.776 1.00 72.06 287 VAL A O 1
ATOM 2294 N N . ARG A 1 288 ? 11.101 -5.216 8.377 1.00 69.25 288 ARG A N 1
ATOM 2295 C CA . ARG A 1 288 ? 11.292 -5.607 9.775 1.00 69.25 288 ARG A CA 1
ATOM 2296 C C . ARG A 1 288 ? 12.736 -6.023 9.994 1.00 69.25 288 ARG A C 1
ATOM 2298 O O . ARG A 1 288 ? 13.316 -6.710 9.150 1.00 69.25 288 ARG A O 1
ATOM 2305 N N . GLU A 1 289 ? 13.293 -5.612 11.121 1.00 60.28 289 GLU A N 1
ATOM 2306 C CA . GLU A 1 289 ? 14.536 -6.176 11.638 1.00 60.28 289 GLU A CA 1
ATOM 2307 C C . GLU A 1 289 ? 14.210 -7.328 12.591 1.00 60.28 289 GLU A C 1
ATOM 2309 O O . GLU A 1 289 ? 13.126 -7.365 13.179 1.00 60.28 289 GLU A O 1
ATOM 2314 N N . ASP A 1 290 ? 15.109 -8.308 12.696 1.00 57.69 290 ASP A N 1
ATOM 2315 C CA . ASP A 1 290 ? 14.930 -9.376 13.672 1.00 57.69 290 ASP A CA 1
ATOM 2316 C C . ASP A 1 290 ? 15.174 -8.827 15.077 1.00 57.69 290 ASP A C 1
ATOM 2318 O O . ASP A 1 290 ? 16.306 -8.552 15.468 1.00 57.69 290 ASP A O 1
ATOM 2322 N N . THR A 1 291 ? 14.100 -8.680 15.842 1.00 53.44 291 THR A N 1
ATOM 2323 C CA . THR A 1 291 ? 14.153 -8.297 17.254 1.00 53.44 291 THR A CA 1
ATOM 2324 C C . THR A 1 291 ? 14.274 -9.509 18.181 1.00 53.44 291 THR A C 1
ATOM 2326 O O . THR A 1 291 ? 14.426 -9.337 19.388 1.00 53.44 291 THR A O 1
ATOM 2329 N N . ALA A 1 292 ? 14.211 -10.739 17.650 1.00 55.56 292 ALA A N 1
ATOM 2330 C CA . ALA A 1 292 ? 14.086 -11.964 18.439 1.00 55.56 292 ALA A CA 1
ATOM 2331 C C . ALA A 1 292 ? 15.383 -12.787 18.568 1.00 55.56 292 ALA A C 1
ATOM 2333 O O . ALA A 1 292 ? 15.354 -13.868 19.165 1.00 55.56 292 ALA A O 1
ATOM 2334 N N . GLY A 1 293 ? 16.513 -12.314 18.033 1.00 52.88 293 GLY A N 1
ATOM 2335 C CA . GLY A 1 293 ? 17.809 -12.991 18.151 1.00 52.88 293 GLY A CA 1
ATOM 2336 C C . GLY A 1 293 ? 17.868 -14.352 17.444 1.00 52.88 293 GLY A C 1
ATOM 2337 O O . GLY A 1 293 ? 18.652 -15.219 17.837 1.00 52.88 293 GLY A O 1
ATOM 2338 N N . LYS A 1 294 ? 17.032 -14.570 16.421 1.00 56.72 294 LYS A N 1
ATOM 2339 C CA . LYS A 1 294 ? 17.071 -15.755 15.556 1.00 56.72 294 LYS A CA 1
ATOM 2340 C C . LYS A 1 294 ? 17.772 -15.402 14.245 1.00 56.72 294 LYS A C 1
ATOM 2342 O O . LYS A 1 294 ? 17.536 -14.364 13.656 1.00 56.72 294 LYS A O 1
ATOM 2347 N N . PHE A 1 295 ? 18.599 -16.312 13.738 1.00 69.00 295 PHE A N 1
ATOM 2348 C CA . PHE A 1 295 ? 19.449 -16.132 12.550 1.00 69.00 295 PHE A CA 1
ATOM 2349 C C . PHE A 1 295 ? 18.705 -15.981 11.197 1.00 69.00 295 PHE A C 1
ATOM 2351 O O . PHE A 1 295 ? 19.213 -16.445 10.181 1.00 69.00 295 PHE A O 1
ATOM 2358 N N . TYR A 1 296 ? 17.517 -15.370 11.148 1.00 73.69 296 TYR A N 1
ATOM 2359 C CA . TYR A 1 296 ? 16.812 -15.104 9.898 1.00 73.69 296 TYR A CA 1
ATOM 2360 C C . TYR A 1 296 ? 17.321 -13.820 9.246 1.00 73.69 296 TYR A C 1
ATOM 2362 O O . TYR A 1 296 ? 17.396 -12.749 9.847 1.00 73.69 296 TYR A O 1
ATOM 2370 N N . THR A 1 297 ? 17.640 -13.922 7.969 1.00 83.62 297 THR A N 1
ATOM 2371 C CA . THR A 1 297 ? 17.979 -12.796 7.112 1.00 83.62 297 THR A CA 1
ATOM 2372 C C . THR A 1 297 ? 16.759 -11.903 6.866 1.00 83.62 297 THR A C 1
ATOM 2374 O O . THR A 1 297 ? 15.605 -12.339 6.894 1.00 83.62 297 THR A O 1
ATOM 2377 N N . LYS A 1 298 ? 17.007 -10.631 6.522 1.00 83.25 298 LYS A N 1
ATOM 2378 C CA . LYS A 1 298 ? 15.947 -9.696 6.098 1.00 83.25 298 LYS A CA 1
ATOM 2379 C C . LYS A 1 298 ? 15.142 -10.230 4.901 1.00 83.25 298 LYS A C 1
ATOM 2381 O O . LYS A 1 298 ? 13.978 -9.875 4.753 1.00 83.25 298 LYS A O 1
ATOM 2386 N N . ASP A 1 299 ? 15.753 -11.054 4.046 1.00 86.12 299 ASP A N 1
ATOM 2387 C CA . ASP A 1 299 ? 15.082 -11.726 2.927 1.00 86.12 299 ASP A CA 1
ATOM 2388 C C . ASP A 1 299 ? 14.119 -12.820 3.402 1.00 86.12 299 ASP A C 1
ATOM 2390 O O . ASP A 1 299 ? 12.987 -12.863 2.929 1.00 86.12 299 ASP A O 1
ATOM 2394 N N . GLU A 1 300 ? 14.515 -13.647 4.373 1.00 85.88 300 GLU A N 1
ATOM 2395 C CA . GLU A 1 300 ? 13.655 -14.695 4.943 1.00 85.88 300 GLU A CA 1
ATOM 2396 C C . GLU A 1 300 ? 12.457 -14.111 5.694 1.00 85.88 300 GLU A C 1
ATOM 2398 O O . GLU A 1 300 ? 11.336 -14.586 5.527 1.00 85.88 300 GLU A O 1
ATOM 2403 N N . ILE A 1 301 ? 12.660 -13.038 6.465 1.00 84.88 301 ILE A N 1
ATOM 2404 C CA . ILE A 1 301 ? 11.566 -12.341 7.164 1.00 84.88 301 ILE A CA 1
ATOM 2405 C C . ILE A 1 301 ? 10.581 -11.738 6.157 1.00 84.88 301 ILE A C 1
ATOM 2407 O O . ILE A 1 301 ? 9.359 -11.828 6.324 1.00 84.88 301 ILE A O 1
ATOM 2411 N N . HIS A 1 302 ? 11.108 -11.130 5.092 1.00 87.75 302 HIS A N 1
ATOM 2412 C CA . HIS A 1 302 ? 10.286 -10.562 4.032 1.00 87.75 302 HIS A CA 1
ATOM 2413 C C . HIS A 1 302 ? 9.497 -11.660 3.309 1.00 87.75 302 HIS A C 1
ATOM 2415 O O . HIS A 1 302 ? 8.282 -11.545 3.158 1.00 87.75 302 HIS A O 1
ATOM 2421 N N . LEU A 1 303 ? 10.158 -12.752 2.919 1.00 89.12 303 LEU A N 1
ATOM 2422 C CA . LEU A 1 303 ? 9.515 -13.879 2.251 1.00 89.12 303 LEU A CA 1
ATOM 2423 C C . LEU A 1 303 ? 8.451 -14.532 3.140 1.00 89.12 303 LEU A C 1
ATOM 2425 O O . LEU A 1 303 ? 7.358 -14.817 2.665 1.00 89.12 303 LEU A O 1
ATOM 2429 N N . GLY A 1 304 ? 8.722 -14.689 4.438 1.00 85.94 304 GLY A N 1
ATOM 2430 C CA . GLY A 1 304 ? 7.741 -15.177 5.408 1.00 85.94 304 GLY A CA 1
ATOM 2431 C C . GLY A 1 304 ? 6.508 -14.276 5.511 1.00 85.94 304 GLY A C 1
ATOM 2432 O O . GLY A 1 304 ? 5.394 -14.772 5.650 1.00 85.94 304 GLY A O 1
ATOM 2433 N N . SER A 1 305 ? 6.678 -12.958 5.368 1.00 83.88 305 SER A N 1
ATOM 2434 C CA . SER A 1 305 ? 5.554 -12.010 5.328 1.00 83.88 305 SER A CA 1
ATOM 2435 C C . SER A 1 305 ? 4.719 -12.161 4.052 1.00 83.88 305 SER A C 1
ATOM 2437 O O . SER A 1 305 ? 3.493 -12.089 4.114 1.00 83.88 305 SER A O 1
ATOM 2439 N N . ILE A 1 306 ? 5.367 -12.414 2.909 1.00 89.19 306 ILE A N 1
ATOM 2440 C CA . ILE A 1 306 ? 4.683 -12.720 1.645 1.00 89.19 306 ILE A CA 1
ATOM 2441 C C . ILE A 1 306 ? 3.881 -14.016 1.781 1.00 89.19 306 ILE A C 1
ATOM 2443 O O . ILE A 1 306 ? 2.688 -14.025 1.482 1.00 89.19 306 ILE A O 1
ATOM 2447 N N . VAL A 1 307 ? 4.509 -15.081 2.287 1.00 86.75 307 VAL A N 1
ATOM 2448 C CA . VAL A 1 307 ? 3.869 -16.390 2.484 1.00 86.75 307 VAL A CA 1
ATOM 2449 C C . VAL A 1 307 ? 2.698 -16.300 3.458 1.00 86.75 307 VAL A C 1
ATOM 2451 O O . VAL A 1 307 ? 1.628 -16.840 3.195 1.00 86.75 307 VAL A O 1
ATOM 2454 N N . GLY A 1 308 ? 2.855 -15.552 4.552 1.00 82.38 308 GLY A N 1
ATOM 2455 C CA . GLY A 1 308 ? 1.785 -15.346 5.526 1.00 82.38 308 GLY A CA 1
ATOM 2456 C C . GLY A 1 308 ? 0.540 -14.663 4.948 1.00 82.38 308 GLY A C 1
ATOM 2457 O O . GLY A 1 308 ? -0.553 -14.873 5.467 1.00 82.38 308 GLY A O 1
ATOM 2458 N N . LEU A 1 309 ? 0.686 -13.865 3.882 1.00 84.50 309 LEU A N 1
ATOM 2459 C CA . LEU A 1 309 ? -0.432 -13.186 3.223 1.00 84.50 309 LEU A CA 1
ATOM 2460 C C . LEU A 1 309 ? -0.988 -13.963 2.019 1.00 84.50 309 LEU A C 1
ATOM 2462 O O . LEU A 1 309 ? -2.202 -13.995 1.831 1.00 84.50 309 LEU A O 1
ATOM 2466 N N . LEU A 1 310 ? -0.115 -14.528 1.180 1.00 86.12 310 LEU A N 1
ATOM 2467 C CA . LEU A 1 310 ? -0.476 -15.093 -0.129 1.00 86.12 310 LEU A CA 1
ATOM 2468 C C . LEU A 1 310 ? -0.465 -16.628 -0.176 1.00 86.12 310 LEU A C 1
ATOM 2470 O O . LEU A 1 310 ? -0.895 -17.199 -1.177 1.00 86.12 310 LEU A O 1
ATOM 2474 N N . GLY A 1 311 ? -0.016 -17.292 0.890 1.00 85.81 311 GLY A N 1
ATOM 2475 C CA . GLY A 1 311 ? 0.197 -18.737 0.928 1.00 85.81 311 GLY A CA 1
ATOM 2476 C C . GLY A 1 311 ? 1.599 -19.147 0.473 1.00 85.81 311 GLY A C 1
ATOM 2477 O O . GLY A 1 311 ? 2.451 -18.311 0.170 1.00 85.81 311 GLY A O 1
ATOM 2478 N N . ASP A 1 312 ? 1.847 -20.456 0.467 1.00 88.94 312 ASP A N 1
ATOM 2479 C CA . ASP A 1 312 ? 3.172 -21.019 0.210 1.00 88.94 312 ASP A CA 1
ATOM 2480 C C . ASP A 1 312 ? 3.741 -20.623 -1.157 1.00 88.94 312 ASP A C 1
ATOM 2482 O O . ASP A 1 312 ? 3.028 -20.494 -2.157 1.00 88.94 312 ASP A O 1
ATOM 2486 N N . VAL A 1 313 ? 5.068 -20.470 -1.207 1.00 86.06 313 VAL A N 1
ATOM 2487 C CA . VAL A 1 313 ? 5.785 -20.260 -2.467 1.00 86.06 313 VAL A CA 1
ATOM 2488 C C . VAL A 1 313 ? 5.575 -21.492 -3.353 1.00 86.06 313 VAL A C 1
ATOM 2490 O O . VAL A 1 313 ? 5.894 -22.600 -2.916 1.00 86.06 313 VAL A O 1
ATOM 2493 N N . PRO A 1 314 ? 5.098 -21.334 -4.602 1.00 85.88 314 PRO A N 1
ATOM 2494 C CA . PRO A 1 314 ? 4.926 -22.463 -5.504 1.00 85.88 314 PRO A CA 1
ATOM 2495 C C . PRO A 1 314 ? 6.219 -23.267 -5.666 1.00 85.88 314 PRO A C 1
ATOM 2497 O O . PRO A 1 314 ? 7.296 -22.692 -5.842 1.00 85.88 314 PRO A O 1
ATOM 2500 N N . GLU A 1 315 ? 6.111 -24.597 -5.677 1.00 83.44 315 GLU A N 1
ATOM 2501 C CA . GLU A 1 315 ? 7.271 -25.500 -5.735 1.00 83.44 315 GLU A CA 1
ATOM 2502 C C . GLU A 1 315 ? 8.222 -25.173 -6.895 1.00 83.44 315 GLU A C 1
ATOM 2504 O O . GLU A 1 315 ? 9.441 -25.148 -6.722 1.00 83.44 315 GLU A O 1
ATOM 2509 N N . TRP A 1 316 ? 7.677 -24.845 -8.071 1.00 81.12 316 TRP A N 1
ATOM 2510 C CA . TRP A 1 316 ? 8.474 -24.504 -9.253 1.00 81.12 316 TRP A CA 1
ATOM 2511 C C . TRP A 1 316 ? 9.382 -23.283 -9.037 1.00 81.12 316 TRP A C 1
ATOM 2513 O O . TRP A 1 316 ? 10.480 -23.234 -9.597 1.00 81.12 316 TRP A O 1
ATOM 2523 N N . LEU A 1 317 ? 8.954 -22.326 -8.208 1.00 77.88 317 LEU A N 1
ATOM 2524 C CA . LEU A 1 317 ? 9.714 -21.130 -7.852 1.00 77.88 317 LEU A CA 1
ATOM 2525 C C . LEU A 1 317 ? 10.705 -21.429 -6.715 1.00 77.88 317 LEU A C 1
ATOM 2527 O O . LEU A 1 317 ? 11.848 -20.971 -6.749 1.00 77.88 317 LEU A O 1
ATOM 2531 N N . ALA A 1 318 ? 10.301 -22.261 -5.750 1.00 72.88 318 ALA A N 1
ATOM 2532 C CA . ALA A 1 318 ? 11.129 -22.659 -4.614 1.00 72.88 318 ALA A CA 1
ATOM 2533 C C . ALA A 1 318 ? 12.340 -23.517 -5.033 1.00 72.88 318 ALA A C 1
ATOM 2535 O O . ALA A 1 318 ? 13.477 -23.152 -4.734 1.00 72.88 318 ALA A O 1
ATOM 2536 N N . PHE A 1 319 ? 12.135 -24.607 -5.784 1.00 66.06 319 PHE A N 1
ATOM 2537 C CA . PHE A 1 319 ? 13.194 -25.568 -6.155 1.00 66.06 319 PHE A CA 1
ATOM 2538 C C . PHE A 1 319 ? 14.129 -25.083 -7.269 1.00 66.06 319 PHE A C 1
ATOM 2540 O O . PHE A 1 319 ? 15.230 -25.609 -7.458 1.00 66.06 319 PHE A O 1
ATOM 2547 N N . SER A 1 320 ? 13.705 -24.063 -8.009 1.00 61.66 320 SER A N 1
ATOM 2548 C CA . SER A 1 320 ? 14.528 -23.423 -9.034 1.00 61.66 320 SER A CA 1
ATOM 2549 C C . SER A 1 320 ? 15.379 -22.279 -8.473 1.00 61.66 320 SER A C 1
ATOM 2551 O O . SER A 1 320 ? 16.269 -21.783 -9.165 1.00 61.66 320 SER A O 1
ATOM 2553 N N . SER A 1 321 ? 15.121 -21.848 -7.233 1.00 59.00 321 SER A N 1
ATOM 2554 C CA . SER A 1 321 ? 15.889 -20.794 -6.573 1.00 59.00 321 SER A CA 1
ATOM 2555 C C . SER A 1 321 ? 17.325 -21.253 -6.292 1.00 59.00 321 SER A C 1
ATOM 2557 O O . SER A 1 321 ? 17.580 -22.400 -5.914 1.00 59.00 321 SER A O 1
ATOM 2559 N N . ARG A 1 322 ? 18.305 -20.352 -6.444 1.00 57.12 322 ARG A N 1
ATOM 2560 C CA . ARG A 1 322 ? 19.714 -20.671 -6.134 1.00 57.12 322 ARG A CA 1
ATOM 2561 C C . ARG A 1 322 ? 19.950 -20.937 -4.638 1.00 57.12 322 ARG A C 1
ATOM 2563 O O . ARG A 1 322 ? 20.978 -21.514 -4.299 1.00 57.12 322 ARG A O 1
ATOM 2570 N N . HIS A 1 323 ? 19.014 -20.542 -3.771 1.00 54.09 323 HIS A N 1
ATOM 2571 C CA . HIS A 1 323 ? 19.044 -20.822 -2.333 1.00 54.09 323 HIS A CA 1
ATOM 2572 C C . HIS A 1 323 ? 18.601 -22.251 -1.992 1.00 54.09 323 HIS A C 1
ATOM 2574 O O . HIS A 1 323 ? 19.204 -22.852 -1.116 1.00 54.09 323 HIS A O 1
ATOM 2580 N N . ALA A 1 324 ? 17.635 -22.834 -2.713 1.00 49.72 324 ALA A N 1
ATOM 2581 C CA . ALA A 1 324 ? 17.193 -24.216 -2.476 1.00 49.72 324 ALA A CA 1
ATOM 2582 C C . ALA A 1 324 ? 18.205 -25.287 -2.932 1.00 49.72 324 ALA A C 1
ATOM 2584 O O . ALA A 1 324 ? 18.036 -26.467 -2.635 1.00 49.72 324 ALA A O 1
ATOM 2585 N N . ARG A 1 325 ? 19.247 -24.892 -3.677 1.00 43.81 325 ARG A N 1
ATOM 2586 C CA . ARG A 1 325 ? 20.328 -25.777 -4.147 1.00 43.81 325 ARG A CA 1
ATOM 2587 C C . ARG A 1 325 ? 21.569 -25.778 -3.243 1.00 43.81 325 ARG A C 1
ATOM 2589 O O . ARG A 1 325 ? 22.594 -26.313 -3.663 1.00 43.81 325 ARG A O 1
ATOM 2596 N N . LYS A 1 326 ? 21.512 -25.151 -2.065 1.00 38.16 326 LYS A N 1
ATOM 2597 C CA . LYS A 1 326 ? 22.600 -25.154 -1.079 1.00 38.16 326 LYS A CA 1
ATOM 2598 C C . LYS A 1 326 ? 22.251 -25.963 0.153 1.00 38.16 326 LYS A C 1
ATOM 2600 O O . LYS A 1 326 ? 21.085 -25.876 0.590 1.00 38.16 326 LYS A O 1
#

Secondary structure (DSSP, 8-state):
-------PPPPPPPPPP---------S------GGGSSTTSPPP--TT-EETTTEEEEEEEEEETTEEEEEEEGGGEEEEE--SSHHHHHHHHHHHHHHHHHHHH-TT-TTTTSS--EEEEEEEEETTEEEEEEEE--SS-SS-HHHHHHHHHHHHHHHHIIIIII-EE----SGGGEEEEETTEEEEEHHHHHHHHHHS-HHHHHHHHHHTT--HHHHHTGGGS-EEE--GGG-EETTB-S-S--S-GGG--HHHHTTS---THHHHHHHHHHHHHHHHSS-SS------S-----HHHHHHHHHHHHH-SPPHHHHTTSTTTT-

InterPro domains:
  IPR000719 Protein kinase domain [PF00069] (127-188)
  IPR000719 Protein kinase domain [PF00069] (227-292)
  IPR000719 Protein kinase domain [PS50011] (55-326)
  IPR000719 Protein kinase domain [SM00220] (55-317)
  IPR008271 Serine/threonine-protein kinase, active site [PS00108] (168-180)
  IPR011009 Protein kinase-like domain superfamily [SSF56112] (42-291)

Nearest PDB structures (foldseek):
  5myv-assembly3_C  TM=5.022E-01  e=1.449E-26  Homo sapiens
  7dd1-assembly1_A  TM=4.931E-01  e=5.270E-26  Homo sapiens
  5myv-assembly1_A  TM=4.940E-01  e=2.060E-26  Homo sapiens
  5myv-assembly4_D  TM=4.948E-01  e=2.930E-26  Homo sapiens
  5my8-assembly1_A  TM=4.826E-01  e=5.847E-25  Homo sapiens

Foldseek 3Di:
DDDDDDDDDDDDDDDDDDDDDDDDDPDDPDDPDPVQPAAQGADDDDQQDDPPVAWHFNAWDDDDDLFATWTATPVGWTKGKWGQHPVRVVVVVVVVVVLVVVVVVCPPVPCVLVDKHFPDWDWDQDPNGIIIMTTIDDSQQFDDLVLLVLQLVLVVVQLCCCVVPVQKALQADAQQQKFFADPNDRQHGNVRVVVVVVPDDPVVVVVVCVVSVNDPVCVVVSSVTRMDGHDSVLMDGQVGHPDLQTYDLLQADLCSLLSLDDGSVSNVSSSVQRSVCNRRVDRLQDQDDPPPPDPDDSSRSSVVSVCVVPNDDDPVSQCSGPVVVD

Solvent-accessible surface area (backbone atoms only — not comparable to full-atom values): 19336 Å² total; per-residue (Å²): 135,89,79,89,86,85,81,81,82,83,81,84,76,86,80,82,89,81,92,80,90,83,88,85,89,89,78,94,68,86,76,85,65,72,82,49,61,33,74,42,25,40,76,92,80,59,74,73,41,64,46,93,89,73,40,41,27,74,41,81,75,54,73,53,102,90,44,49,40,30,30,32,23,68,99,66,28,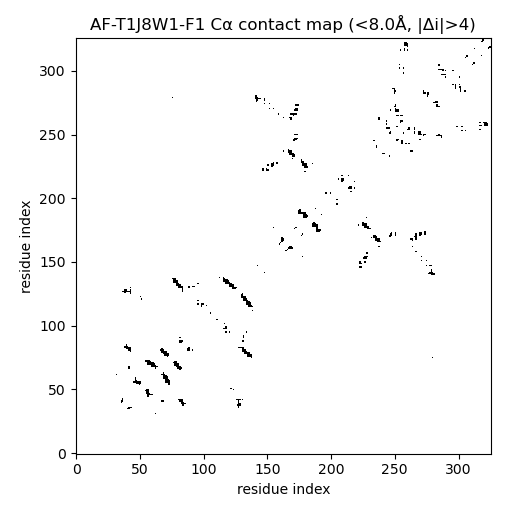38,33,37,39,33,30,29,28,69,70,51,40,53,50,48,53,51,50,51,54,52,38,51,52,53,57,69,71,38,79,81,55,77,55,76,74,79,57,75,46,70,74,47,74,53,76,48,82,54,98,24,41,56,24,48,32,37,32,33,47,59,64,83,56,32,46,58,67,73,37,42,50,50,51,52,51,45,51,50,55,53,47,49,46,30,44,73,72,67,39,35,29,54,45,53,53,44,52,70,33,32,23,45,32,56,98,87,41,72,77,42,27,46,51,58,50,49,57,53,58,77,75,39,62,78,77,52,49,56,54,49,25,61,75,70,72,41,57,74,72,44,66,83,40,58,63,74,49,51,66,41,86,47,78,65,86,71,36,34,39,74,90,49,76,87,62,80,81,64,39,54,80,49,28,47,36,68,42,48,71,43,54,59,60,79,56,61,63,42,40,55,45,6,47,53,28,37,51,46,17,46,41,51,71,40,64,72,46,64,88,64,78,77,87,79,85,58,97,65,50,67,60,53,56,47,49,50,53,50,30,75,73,76,44,80,75,54,64,77,60,47,70,61,10,66,65,64,75,106

Organism: Strigamia maritima (NCBI:txid126957)

pLDDT: mean 72.46, std 21.13, range [25.8, 98.56]

Sequence (326 aa):
MRNLVNTKPHAFVPRTLTPEHKTFDSDDEEQEDQESYCKDGYHPVQIGEIFNQKYLIIRKLGWGGFSNRLALLGPLRPLKIVKSAECDTRAALNEINLLKRTRELDTLGQSKGKIVELLDNFTISGINGTHICMVLKSGSIGFPITKVKNIIRQVLEGLDYLHTTCKIIHTDIKPENICLNQNGVCKLSFSQWEKLRSKLPAHLLTRLTEELKIDQREVDHVCEMPVKIVDLGNACWVNNHFSDTIQSRSYRSPEVILRWGYGSSADIWSTACMAFELATQQNLFPVREDTAGKFYTKDEIHLGSIVGLLGDVPEWLAFSSRHARK

Radius of gyration: 24.77 Å; Cα contacts (8 Å, |Δi|>4): 444; chains: 1; bounding box: 53×89×62 Å